Protein AF-A0AAV2NEU8-F1 (afdb_monomer_lite)

Structure (mmCIF, N/CA/C/O backbone):
data_AF-A0AAV2NEU8-F1
#
_entry.id   AF-A0AAV2NEU8-F1
#
loop_
_atom_site.group_PDB
_atom_site.id
_atom_site.type_symbol
_atom_site.label_atom_id
_atom_site.label_alt_id
_atom_site.label_comp_id
_atom_site.label_asym_id
_atom_site.label_entity_id
_atom_site.label_seq_id
_atom_site.pdbx_PDB_ins_code
_atom_site.Cartn_x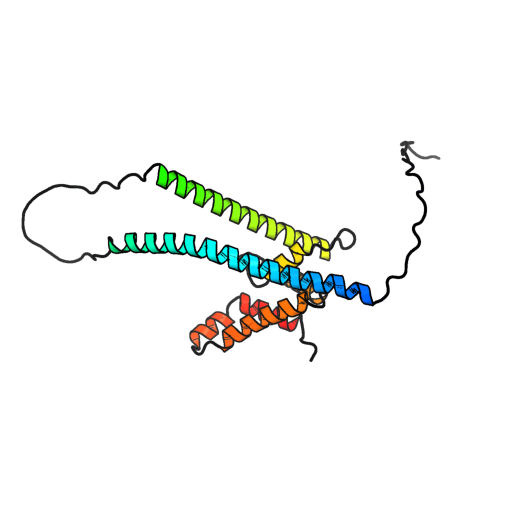
_atom_site.Cartn_y
_atom_site.Cartn_z
_atom_site.occupancy
_atom_site.B_iso_or_equiv
_atom_site.auth_seq_id
_atom_site.auth_comp_id
_atom_site.auth_asym_id
_atom_site.auth_atom_id
_atom_site.pdbx_PDB_model_num
ATOM 1 N N . MET A 1 1 ? 0.696 3.360 -62.609 1.00 36.84 1 MET A N 1
ATOM 2 C CA . MET A 1 1 ? 1.455 4.599 -62.823 1.00 36.84 1 MET A CA 1
ATOM 3 C C . MET A 1 1 ? 0.597 5.751 -62.327 1.00 36.84 1 MET A C 1
ATOM 5 O O . MET A 1 1 ? -0.495 5.887 -62.853 1.00 36.84 1 MET A O 1
ATOM 9 N N . ASP A 1 2 ? 0.894 6.557 -61.319 1.00 35.56 2 ASP A N 1
ATOM 10 C CA . ASP A 1 2 ? 1.931 6.591 -60.288 1.00 35.56 2 ASP A CA 1
ATOM 11 C C . ASP A 1 2 ? 1.409 7.490 -59.141 1.00 35.56 2 ASP A C 1
ATOM 13 O O . ASP A 1 2 ? 0.471 8.267 -59.314 1.00 35.56 2 ASP A O 1
ATOM 17 N N . THR A 1 3 ? 2.016 7.301 -57.974 1.00 39.69 3 THR A N 1
ATOM 18 C CA . THR A 1 3 ? 1.862 7.914 -56.638 1.00 39.69 3 THR A CA 1
ATOM 19 C C . THR A 1 3 ? 1.699 9.444 -56.622 1.00 39.69 3 THR A C 1
ATOM 21 O O . THR A 1 3 ? 2.387 10.142 -57.355 1.00 39.69 3 THR A O 1
ATOM 24 N N . GLU A 1 4 ? 0.738 10.020 -55.894 1.00 39.59 4 GLU A N 1
ATOM 25 C CA . GLU A 1 4 ? 0.692 10.264 -54.435 1.00 39.59 4 GLU A CA 1
ATOM 26 C C . GLU A 1 4 ? 1.304 11.619 -54.013 1.00 39.59 4 GLU A C 1
ATOM 28 O O . GLU A 1 4 ? 2.348 12.069 -54.474 1.00 39.59 4 GLU A O 1
ATOM 33 N N . SER A 1 5 ? 0.539 12.289 -53.157 1.00 38.00 5 SER A N 1
ATOM 34 C CA . SER A 1 5 ? 0.624 13.675 -52.710 1.00 38.00 5 SER A CA 1
ATOM 35 C C . SER A 1 5 ? 1.932 14.020 -51.986 1.00 38.00 5 SER A C 1
ATOM 37 O O . SER A 1 5 ? 2.274 13.426 -50.966 1.00 38.00 5 SER A O 1
ATOM 39 N N . ALA A 1 6 ? 2.617 15.068 -52.449 1.00 37.44 6 ALA A N 1
ATOM 40 C CA . ALA A 1 6 ? 3.794 15.636 -51.800 1.00 37.44 6 ALA A CA 1
ATOM 41 C C . ALA A 1 6 ? 3.403 16.469 -50.561 1.00 37.44 6 ALA A C 1
ATOM 43 O O . ALA A 1 6 ? 3.036 17.640 -50.673 1.00 37.44 6 ALA A O 1
ATOM 44 N N . ILE A 1 7 ? 3.520 15.881 -49.366 1.00 39.62 7 ILE A N 1
ATOM 45 C CA . ILE A 1 7 ? 3.515 16.613 -48.091 1.00 39.62 7 ILE A CA 1
ATOM 46 C C . ILE A 1 7 ? 4.966 16.829 -47.657 1.00 39.62 7 ILE A C 1
ATOM 48 O O . ILE A 1 7 ? 5.732 15.900 -47.409 1.00 39.62 7 ILE A O 1
ATOM 52 N N . LYS A 1 8 ? 5.337 18.105 -47.601 1.00 38.03 8 LYS A N 1
ATOM 53 C CA . LYS A 1 8 ? 6.657 18.636 -47.270 1.00 38.03 8 LYS A CA 1
ATOM 54 C C . LYS A 1 8 ? 6.962 18.386 -45.785 1.00 38.03 8 LYS A C 1
ATOM 56 O O . LYS A 1 8 ? 6.436 19.076 -44.919 1.00 38.03 8 LYS A O 1
ATOM 61 N N . VAL A 1 9 ? 7.803 17.392 -45.493 1.00 36.06 9 VAL A N 1
ATOM 62 C CA . VAL A 1 9 ? 8.368 17.148 -44.155 1.00 36.06 9 VAL A CA 1
ATOM 63 C C . VAL A 1 9 ? 9.498 18.148 -43.915 1.00 36.06 9 VAL A C 1
ATOM 65 O O . VAL A 1 9 ? 10.553 18.087 -44.546 1.00 36.06 9 VAL A O 1
ATOM 68 N N . GLU A 1 10 ? 9.273 19.086 -43.002 1.00 31.41 10 GLU A N 1
ATOM 69 C CA . GLU A 1 10 ? 10.273 20.049 -42.550 1.00 31.41 10 GLU A CA 1
ATOM 70 C C . GLU A 1 10 ? 11.224 19.361 -41.551 1.00 31.41 10 GLU A C 1
ATOM 72 O O . GLU A 1 10 ? 10.968 19.255 -40.352 1.00 31.41 10 GLU A O 1
ATOM 77 N N . PHE A 1 11 ? 12.327 18.824 -42.076 1.00 27.95 11 PHE A N 1
ATOM 78 C CA . PHE A 1 11 ? 13.426 18.254 -41.299 1.00 27.95 11 PHE A CA 1
ATOM 79 C C . PHE A 1 11 ? 14.202 19.389 -40.614 1.00 27.95 11 PHE A C 1
ATOM 81 O O . PHE A 1 11 ? 15.091 20.010 -41.200 1.00 27.95 11 PHE A O 1
ATOM 88 N N . ARG A 1 12 ? 13.877 19.676 -39.351 1.00 30.41 12 ARG A N 1
ATOM 89 C CA . ARG A 1 12 ? 14.663 20.609 -38.539 1.00 30.41 12 ARG A CA 1
ATOM 90 C C . ARG A 1 12 ? 15.942 19.914 -38.072 1.00 30.41 12 ARG A C 1
ATOM 92 O O . ARG A 1 12 ? 15.935 19.113 -37.141 1.00 30.41 12 ARG A O 1
ATOM 99 N N . GLN A 1 13 ? 17.036 20.213 -38.766 1.00 28.33 13 GLN A N 1
ATOM 100 C CA . GLN A 1 13 ? 18.396 19.845 -38.384 1.00 28.33 13 GLN A CA 1
ATOM 101 C C . GLN A 1 13 ? 18.692 20.376 -36.974 1.00 28.33 13 GLN A C 1
ATOM 103 O O . GLN A 1 13 ? 18.558 21.573 -36.722 1.00 28.33 13 GLN A O 1
ATOM 108 N N . PHE A 1 14 ? 19.101 19.495 -36.058 1.00 28.55 14 PHE A N 1
ATOM 109 C CA . PHE A 1 14 ? 19.762 19.905 -34.822 1.00 28.55 14 PHE A CA 1
ATOM 110 C C . PHE A 1 14 ? 21.230 19.495 -34.904 1.00 28.55 14 PHE A C 1
ATOM 112 O O . PHE A 1 14 ? 21.571 18.326 -35.091 1.00 28.55 14 PHE A O 1
ATOM 119 N N . GLU A 1 15 ? 22.079 20.511 -34.851 1.00 31.94 15 GLU A N 1
ATOM 120 C CA . GLU A 1 15 ? 23.511 20.458 -35.085 1.00 31.94 15 GLU A CA 1
ATOM 121 C C . GLU A 1 15 ? 24.248 19.557 -34.087 1.00 31.94 15 GLU A C 1
ATOM 123 O O . GLU A 1 15 ? 23.949 19.493 -32.891 1.00 31.94 15 GLU A O 1
ATOM 128 N N . LYS A 1 16 ? 25.273 18.879 -34.610 1.00 34.84 16 LYS A N 1
ATOM 129 C CA . LYS A 1 16 ? 26.247 18.085 -33.863 1.00 34.84 16 LYS A CA 1
ATOM 130 C C . LYS A 1 16 ? 26.970 18.976 -32.848 1.00 34.84 16 LYS A C 1
ATOM 132 O O . LYS A 1 16 ? 27.627 19.941 -33.228 1.00 34.84 16 LYS A O 1
ATOM 137 N N . ARG A 1 17 ? 26.937 18.598 -31.567 1.00 34.31 17 ARG A N 1
ATOM 138 C CA . ARG A 1 17 ? 27.888 19.087 -30.559 1.00 34.31 17 ARG A CA 1
ATOM 139 C C . ARG A 1 17 ? 28.739 17.940 -30.025 1.00 34.31 17 ARG A C 1
ATOM 141 O O . ARG A 1 17 ? 28.265 16.836 -29.783 1.00 34.31 17 ARG A O 1
ATOM 148 N N . ASN A 1 18 ? 30.023 18.259 -29.937 1.00 31.86 18 ASN A N 1
ATOM 149 C CA . ASN A 1 18 ? 31.178 17.383 -29.833 1.00 31.86 18 ASN A CA 1
ATOM 150 C C . ASN A 1 18 ? 31.196 16.470 -28.602 1.00 31.86 18 ASN A C 1
ATOM 152 O O . ASN A 1 18 ? 30.673 16.792 -27.538 1.00 31.86 18 ASN A O 1
ATOM 156 N N . GLY A 1 19 ? 31.848 15.319 -28.783 1.00 38.91 19 GLY A N 1
ATOM 157 C CA . GLY A 1 19 ? 31.908 14.227 -27.826 1.00 38.91 19 GLY A CA 1
ATOM 158 C C . GLY A 1 19 ? 32.577 14.577 -26.499 1.00 38.91 19 GLY A C 1
ATOM 159 O O . GLY A 1 19 ? 33.681 15.117 -26.442 1.00 38.91 19 GLY A O 1
ATOM 160 N N . VAL A 1 20 ? 31.925 14.152 -25.419 1.00 37.25 20 VAL A N 1
ATOM 161 C CA . VAL A 1 20 ? 32.536 14.014 -24.100 1.00 37.25 20 VAL A CA 1
ATOM 162 C C . VAL A 1 20 ? 32.950 12.553 -23.939 1.00 37.25 20 VAL A C 1
ATOM 164 O O . VAL A 1 20 ? 32.128 11.639 -24.009 1.00 37.25 20 VAL A O 1
ATOM 167 N N . LYS A 1 21 ? 34.258 12.336 -23.766 1.00 35.00 21 LYS A N 1
ATOM 168 C CA . LYS A 1 21 ? 34.876 11.029 -23.519 1.00 35.00 21 LYS A CA 1
ATOM 169 C C . LYS A 1 21 ? 34.176 10.332 -22.344 1.00 35.00 21 LYS A C 1
ATOM 171 O O . LYS A 1 21 ? 34.124 10.880 -21.245 1.00 35.00 21 LYS A O 1
ATOM 176 N N . ARG A 1 22 ? 33.691 9.102 -22.560 1.00 35.94 22 ARG A N 1
ATOM 177 C CA . ARG A 1 22 ? 33.242 8.197 -21.490 1.00 35.94 22 ARG A CA 1
ATOM 178 C C . ARG A 1 22 ? 34.421 7.930 -20.551 1.00 35.94 22 ARG A C 1
ATOM 180 O O . ARG A 1 22 ? 35.313 7.151 -20.877 1.00 35.94 22 ARG A O 1
ATOM 187 N N . LYS A 1 23 ? 34.437 8.589 -19.393 1.00 35.84 23 LYS A N 1
ATOM 188 C CA . LYS A 1 23 ? 35.342 8.255 -18.291 1.00 35.84 23 LYS A CA 1
ATOM 189 C C . LYS A 1 23 ? 34.777 6.994 -17.628 1.00 35.84 23 LYS A C 1
ATOM 191 O O . LYS A 1 23 ? 33.636 7.013 -17.177 1.00 35.84 23 LYS A O 1
ATOM 196 N N . LYS A 1 24 ? 35.535 5.890 -17.627 1.00 38.94 24 LYS A N 1
ATOM 197 C CA . LYS A 1 24 ? 35.196 4.682 -16.858 1.00 38.94 24 LYS A CA 1
ATOM 198 C C . LYS A 1 24 ? 35.114 5.078 -15.380 1.00 38.94 24 LYS A C 1
ATOM 200 O O . LYS A 1 24 ? 36.122 5.472 -14.800 1.00 38.94 24 LYS A O 1
ATOM 205 N N . ILE A 1 25 ? 33.918 5.023 -14.806 1.00 36.31 25 ILE A N 1
ATOM 206 C CA . ILE A 1 25 ? 33.698 5.178 -13.368 1.00 36.31 25 ILE A CA 1
ATOM 207 C C . ILE A 1 25 ? 33.886 3.783 -12.766 1.00 36.31 25 ILE A C 1
ATOM 209 O O . ILE A 1 25 ? 33.183 2.854 -13.150 1.00 36.31 25 ILE A O 1
ATOM 213 N N . GLY A 1 26 ? 34.898 3.628 -11.910 1.00 31.52 26 GLY A N 1
ATOM 214 C CA . GLY A 1 26 ? 35.179 2.379 -11.203 1.00 31.52 26 GLY A CA 1
ATOM 215 C C . GLY A 1 26 ? 34.144 2.075 -10.116 1.00 31.52 26 GLY A C 1
ATOM 216 O O . GLY A 1 26 ? 33.468 2.981 -9.621 1.00 31.52 26 GLY A O 1
ATOM 217 N N . ASP A 1 27 ? 34.069 0.798 -9.733 1.00 39.53 27 ASP A N 1
ATOM 218 C CA . ASP A 1 27 ? 33.100 0.181 -8.806 1.00 39.53 27 ASP A CA 1
ATOM 219 C C . ASP A 1 27 ? 32.895 0.900 -7.457 1.00 39.53 27 ASP A C 1
ATOM 221 O O . ASP A 1 27 ? 31.880 0.715 -6.792 1.00 39.53 27 ASP A O 1
ATOM 225 N N . ALA A 1 28 ? 33.803 1.790 -7.052 1.00 35.88 28 ALA A N 1
ATOM 226 C CA . ALA A 1 28 ? 33.693 2.543 -5.804 1.00 35.88 28 ALA A CA 1
ATOM 227 C C . ALA A 1 28 ? 32.621 3.660 -5.817 1.00 35.88 28 ALA A C 1
ATOM 229 O O . ALA A 1 28 ? 32.240 4.149 -4.754 1.00 35.88 28 ALA A O 1
ATOM 230 N N . SER A 1 29 ? 32.110 4.082 -6.984 1.00 37.88 29 SER A N 1
ATOM 231 C CA . SER A 1 29 ? 31.141 5.195 -7.068 1.00 37.88 29 SER A CA 1
ATOM 232 C C . SER A 1 29 ? 29.672 4.774 -6.946 1.00 37.88 29 SER A C 1
ATOM 234 O O . SER A 1 29 ? 28.827 5.634 -6.690 1.00 37.88 29 SER A O 1
ATOM 236 N N . MET A 1 30 ? 29.345 3.489 -7.116 1.00 36.94 30 MET A N 1
ATOM 237 C CA . MET A 1 30 ? 27.959 3.010 -7.026 1.00 36.94 30 MET A CA 1
ATOM 238 C C . MET A 1 30 ? 27.458 3.043 -5.569 1.00 36.94 30 MET A C 1
ATOM 240 O O . MET A 1 30 ? 26.304 3.375 -5.320 1.00 36.94 30 MET A O 1
ATOM 244 N N . ASN A 1 31 ? 28.349 2.816 -4.593 1.00 35.09 31 ASN A N 1
ATOM 245 C CA . ASN A 1 31 ? 28.021 2.793 -3.160 1.00 35.09 31 ASN A CA 1
ATOM 246 C C . ASN A 1 31 ? 27.547 4.139 -2.588 1.00 35.09 31 ASN A C 1
ATOM 248 O O . ASN A 1 31 ? 26.744 4.160 -1.658 1.00 35.09 31 ASN A O 1
ATOM 252 N N . ASN A 1 32 ? 27.967 5.269 -3.161 1.00 32.94 32 ASN A N 1
ATOM 253 C CA . ASN A 1 32 ? 27.550 6.585 -2.663 1.00 32.94 32 ASN A CA 1
ATOM 254 C C . ASN A 1 32 ? 26.110 6.964 -3.057 1.00 32.94 32 ASN A C 1
ATOM 256 O O . ASN A 1 32 ? 25.491 7.787 -2.381 1.00 32.94 32 ASN A O 1
ATOM 260 N N . TYR A 1 33 ? 25.542 6.336 -4.095 1.00 37.81 33 TYR A N 1
ATOM 261 C CA . TYR A 1 33 ? 24.137 6.543 -4.476 1.00 37.81 33 TYR A CA 1
ATOM 262 C C . TYR A 1 33 ? 23.169 5.741 -3.584 1.00 37.81 33 TYR A C 1
ATOM 264 O O . TYR A 1 33 ? 22.022 6.134 -3.398 1.00 37.81 33 TYR A O 1
ATOM 272 N N . TYR A 1 34 ? 23.642 4.641 -2.985 1.00 38.75 34 TYR A N 1
ATOM 273 C CA . TYR A 1 34 ? 22.854 3.802 -2.071 1.00 38.75 34 TYR A CA 1
ATOM 274 C C . TYR A 1 34 ? 22.969 4.241 -0.602 1.00 38.75 34 TYR A C 1
ATOM 276 O O . TYR A 1 34 ? 22.020 4.072 0.163 1.00 38.75 34 TYR A O 1
ATOM 284 N N . GLN A 1 35 ? 24.086 4.868 -0.208 1.00 36.53 35 GLN A N 1
ATOM 285 C CA . GLN A 1 35 ? 24.255 5.445 1.134 1.00 36.53 35 GLN A CA 1
ATOM 286 C C . GLN A 1 35 ? 23.332 6.661 1.353 1.00 36.53 35 GLN A C 1
ATOM 288 O O . GLN A 1 35 ? 22.685 6.780 2.394 1.00 36.53 35 GLN A O 1
ATOM 293 N N . THR A 1 36 ? 23.193 7.514 0.332 1.00 41.06 36 THR A N 1
ATOM 294 C CA . THR A 1 36 ? 22.287 8.678 0.340 1.00 41.06 36 THR A CA 1
ATOM 295 C C . THR A 1 36 ? 20.808 8.280 0.403 1.00 41.06 36 THR A C 1
ATOM 297 O O . THR A 1 36 ? 19.997 9.009 0.971 1.00 41.06 36 THR A O 1
ATOM 300 N N . ASP A 1 37 ? 20.444 7.095 -0.093 1.00 50.25 37 ASP A N 1
ATOM 301 C CA . ASP A 1 37 ? 19.079 6.560 -0.028 1.00 50.25 37 ASP A CA 1
ATOM 302 C C . ASP A 1 37 ? 18.697 6.056 1.380 1.00 50.25 37 ASP A C 1
ATOM 304 O O . ASP A 1 37 ? 17.531 6.163 1.776 1.00 50.25 37 ASP A O 1
ATOM 308 N N . LYS A 1 38 ? 19.671 5.581 2.172 1.00 47.84 38 LYS A N 1
ATOM 309 C CA . LYS A 1 38 ? 19.472 5.189 3.580 1.00 47.84 38 LYS A CA 1
ATOM 310 C C . LYS A 1 38 ? 19.209 6.417 4.457 1.00 47.84 38 LYS A C 1
ATOM 312 O O . LYS A 1 38 ? 18.218 6.460 5.184 1.00 47.84 38 LYS A O 1
ATOM 317 N N . GLU A 1 39 ? 20.012 7.468 4.280 1.00 43.31 39 GLU A N 1
ATOM 318 C CA . GLU A 1 39 ? 19.816 8.762 4.948 1.00 43.31 39 GLU A CA 1
ATOM 319 C C . GLU A 1 39 ? 18.532 9.466 4.492 1.00 43.31 39 GLU A C 1
ATOM 321 O O . GLU A 1 39 ? 17.865 10.118 5.295 1.00 43.31 39 GLU A O 1
ATOM 326 N N . PHE A 1 40 ? 18.129 9.334 3.225 1.00 46.97 40 PHE A N 1
ATOM 327 C CA . PHE A 1 40 ? 16.884 9.922 2.724 1.00 46.97 40 PHE A CA 1
ATOM 328 C C . PHE A 1 40 ? 15.642 9.222 3.298 1.00 46.97 40 PHE A C 1
ATOM 330 O O . PHE A 1 40 ? 14.675 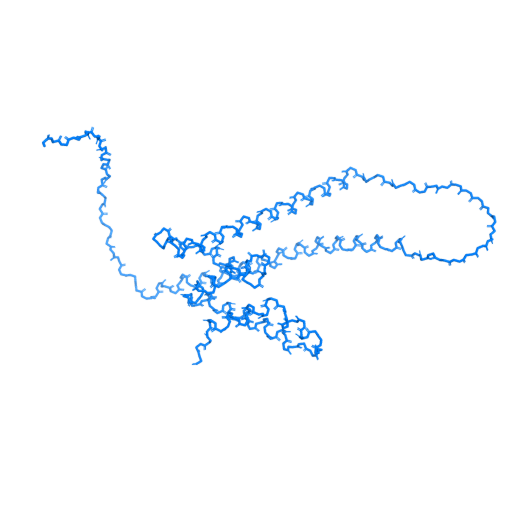9.890 3.677 1.00 46.97 40 PHE A O 1
ATOM 337 N N . GLN A 1 41 ? 15.671 7.893 3.440 1.00 51.31 41 GLN A N 1
ATOM 338 C CA . GLN A 1 41 ? 14.599 7.141 4.097 1.00 51.31 41 GLN A CA 1
ATOM 339 C C . GLN A 1 41 ? 14.543 7.407 5.608 1.00 51.31 41 GLN A C 1
ATOM 341 O O . GLN A 1 41 ? 13.453 7.653 6.135 1.00 51.31 41 GLN A O 1
ATOM 346 N N . GLU A 1 42 ? 15.686 7.461 6.297 1.00 49.44 42 GLU A N 1
ATOM 347 C CA . GLU A 1 42 ? 15.744 7.840 7.715 1.00 49.44 42 GLU A CA 1
ATOM 348 C C . GLU A 1 42 ? 15.268 9.283 7.940 1.00 49.44 42 GLU A C 1
ATOM 350 O O . GLU A 1 42 ? 14.467 9.529 8.844 1.00 49.44 42 GLU A O 1
ATOM 355 N N . ASN A 1 43 ? 15.628 10.228 7.065 1.00 46.31 43 ASN A N 1
ATOM 356 C CA . ASN A 1 43 ? 15.139 11.609 7.125 1.00 46.31 43 ASN A CA 1
ATOM 357 C C . ASN A 1 43 ? 13.627 11.726 6.864 1.00 46.31 43 ASN A C 1
ATOM 359 O O . ASN A 1 43 ? 12.960 12.566 7.478 1.00 46.31 43 ASN A O 1
ATOM 363 N N . ILE A 1 44 ? 13.046 10.885 6.001 1.00 49.66 44 ILE A N 1
ATOM 364 C CA . ILE A 1 44 ? 11.586 10.814 5.815 1.00 49.66 44 ILE A CA 1
ATOM 365 C C . ILE A 1 44 ? 10.909 10.254 7.075 1.00 49.66 44 ILE A C 1
ATOM 367 O O . ILE A 1 44 ? 9.882 10.790 7.503 1.00 49.66 44 ILE A O 1
ATOM 371 N N . ILE A 1 45 ? 11.486 9.229 7.709 1.00 48.84 45 ILE A N 1
ATOM 372 C CA . ILE A 1 45 ? 10.963 8.623 8.943 1.00 48.84 45 ILE A CA 1
ATOM 373 C C . ILE A 1 45 ? 11.069 9.605 10.127 1.00 48.84 45 ILE A C 1
ATOM 375 O O . ILE A 1 45 ? 10.085 9.791 10.848 1.00 48.84 45 ILE A O 1
ATOM 379 N N . GLN A 1 46 ? 12.187 10.323 10.281 1.00 45.34 46 GLN A N 1
ATOM 380 C CA . GLN A 1 46 ? 12.383 11.341 11.325 1.00 45.34 46 GLN A CA 1
ATOM 381 C C . GLN A 1 46 ? 11.492 12.581 11.117 1.00 45.34 46 GLN A C 1
ATOM 383 O O . GLN A 1 46 ? 10.842 13.038 12.066 1.00 45.34 46 GLN A O 1
ATOM 388 N N . LYS A 1 47 ? 11.330 13.080 9.878 1.00 48.31 47 LYS A N 1
ATOM 389 C CA . LYS A 1 47 ? 10.355 14.153 9.572 1.00 48.31 47 LYS A CA 1
ATOM 390 C C . LYS A 1 47 ? 8.910 13.713 9.834 1.00 48.31 47 LYS A C 1
ATOM 392 O O . LYS A 1 47 ? 8.099 14.522 10.296 1.00 48.31 47 LYS A O 1
ATOM 397 N N . LYS A 1 48 ? 8.583 12.431 9.626 1.00 51.47 48 LYS A N 1
ATOM 398 C CA . LYS A 1 48 ? 7.273 11.850 9.974 1.00 51.47 48 LYS A CA 1
ATOM 399 C C . LYS A 1 48 ? 7.072 11.773 11.496 1.00 51.47 48 LYS A C 1
ATOM 401 O O . LYS A 1 48 ? 5.937 11.931 11.934 1.00 51.47 48 LYS A O 1
ATOM 406 N N . GLN A 1 49 ? 8.126 11.629 12.308 1.00 48.88 49 GLN A N 1
ATOM 407 C CA . GLN A 1 49 ? 8.052 11.669 13.783 1.00 48.88 49 GLN A CA 1
ATOM 408 C C . GLN A 1 49 ? 7.945 13.100 14.355 1.00 48.88 49 GLN A C 1
ATOM 410 O O . GLN A 1 49 ? 7.138 13.347 15.252 1.00 48.88 49 GLN A O 1
ATOM 415 N N . ILE A 1 50 ? 8.662 14.081 13.796 1.00 43.66 50 ILE A N 1
ATOM 416 C CA . ILE A 1 50 ? 8.557 15.502 14.203 1.00 43.66 50 ILE A CA 1
ATOM 417 C C . ILE A 1 50 ? 7.203 16.109 13.793 1.00 43.66 50 ILE A C 1
ATOM 419 O O . ILE A 1 50 ? 6.569 16.821 14.577 1.00 43.66 50 ILE A O 1
ATOM 423 N N . GLY A 1 51 ? 6.692 15.750 12.610 1.00 42.09 51 GLY A N 1
ATOM 424 C CA . GLY A 1 51 ? 5.328 16.085 12.186 1.00 42.09 51 GLY A CA 1
ATOM 425 C C . GLY A 1 51 ? 4.245 15.380 13.013 1.00 42.09 51 GLY A C 1
ATOM 426 O O . GLY A 1 51 ? 3.177 15.950 13.233 1.00 42.09 51 GLY A O 1
ATOM 427 N N . LYS A 1 52 ? 4.527 14.175 13.531 1.00 45.62 52 LYS A N 1
ATOM 428 C CA . LYS A 1 52 ? 3.664 13.479 14.496 1.00 45.62 52 LYS A CA 1
ATOM 429 C C . LYS A 1 52 ? 3.673 14.148 15.868 1.00 45.62 52 LYS A C 1
ATOM 431 O O . LYS A 1 52 ? 2.602 14.224 16.439 1.00 45.62 52 LYS A O 1
ATOM 436 N N . LYS A 1 53 ? 4.781 14.706 16.377 1.00 41.34 53 LYS A N 1
ATOM 437 C CA . LYS A 1 53 ? 4.772 15.472 17.647 1.00 41.34 53 LYS A CA 1
ATOM 438 C C . LYS A 1 53 ? 3.923 16.749 17.563 1.00 41.34 53 LYS A C 1
ATOM 440 O O . LYS A 1 53 ? 3.111 16.975 18.453 1.00 41.34 53 LYS A O 1
ATOM 445 N N . LYS A 1 54 ? 4.017 17.519 16.467 1.00 42.47 54 LYS A N 1
ATOM 446 C CA . LYS A 1 54 ? 3.150 18.701 16.242 1.00 42.47 54 LYS A CA 1
ATOM 447 C C . LYS A 1 54 ? 1.682 18.347 15.978 1.00 42.47 54 LYS A C 1
ATOM 449 O O . LYS A 1 54 ? 0.805 19.116 16.333 1.00 42.47 54 LYS A O 1
ATOM 454 N N . ARG A 1 55 ? 1.395 17.197 15.355 1.00 46.12 55 ARG A N 1
ATOM 455 C CA . ARG A 1 55 ? 0.013 16.710 15.175 1.00 46.12 55 ARG A CA 1
ATOM 456 C C . ARG A 1 55 ? -0.544 16.030 16.424 1.00 46.12 55 ARG A C 1
ATOM 458 O O . ARG A 1 55 ? -1.741 16.109 16.637 1.00 46.12 55 ARG A O 1
ATOM 465 N N . LYS A 1 56 ? 0.298 15.408 17.253 1.00 43.12 56 LYS A N 1
ATOM 466 C CA . LYS A 1 56 ? -0.096 14.787 18.521 1.00 43.12 56 LYS A CA 1
ATOM 467 C C . LYS A 1 56 ? -0.515 15.856 19.524 1.00 43.12 56 LYS A C 1
ATOM 469 O O . LYS A 1 56 ? -1.553 15.668 20.124 1.00 43.12 56 LYS A O 1
ATOM 474 N N . SER A 1 57 ? 0.163 17.008 19.606 1.00 46.34 57 SER A N 1
ATOM 475 C CA . SER A 1 57 ? -0.311 18.125 20.445 1.00 46.34 57 SER A CA 1
ATOM 476 C C . SER A 1 57 ? -1.665 18.681 19.981 1.00 46.34 57 SER A C 1
ATOM 478 O O . SER A 1 57 ? -2.542 18.903 20.802 1.00 46.34 57 SER A O 1
ATOM 480 N N . THR A 1 58 ? -1.889 18.820 18.668 1.00 46.22 58 THR A N 1
ATOM 481 C CA . THR A 1 58 ? -3.180 19.297 18.132 1.00 46.22 58 THR A CA 1
ATOM 482 C C . THR A 1 58 ? -4.306 18.268 18.270 1.00 46.22 58 THR A C 1
ATOM 484 O O . THR A 1 58 ? -5.452 18.654 18.453 1.00 46.22 58 THR A O 1
ATOM 487 N N . VAL A 1 59 ? -4.011 16.968 18.172 1.00 54.81 59 VAL A N 1
ATOM 488 C CA . VAL A 1 59 ? -5.009 15.901 18.359 1.00 54.81 59 VAL A CA 1
ATOM 489 C C . VAL A 1 59 ? -5.327 15.703 19.844 1.00 54.81 59 VAL A C 1
ATOM 491 O O . VAL A 1 59 ? -6.499 15.579 20.166 1.00 54.81 59 VAL A O 1
ATOM 494 N N . GLN A 1 60 ? -4.338 15.796 20.743 1.00 53.09 60 GLN A N 1
ATOM 495 C CA . GLN A 1 60 ? -4.547 15.730 22.198 1.00 53.09 60 GLN A CA 1
ATOM 496 C C . GLN A 1 60 ? -5.436 16.890 22.692 1.00 53.09 60 GLN A C 1
ATOM 498 O O . GLN A 1 60 ? -6.384 16.657 23.429 1.00 53.09 60 GLN A O 1
ATOM 503 N N . GLU A 1 61 ? -5.218 18.119 22.199 1.00 52.19 61 GLU A N 1
ATOM 504 C CA . GLU A 1 61 ? -6.072 19.282 22.512 1.00 52.19 61 GLU A CA 1
ATOM 505 C C . GLU A 1 61 ? -7.517 19.132 21.994 1.00 52.19 61 GLU A C 1
ATOM 507 O O . GLU A 1 61 ? -8.461 19.642 22.602 1.00 52.19 61 GLU A O 1
ATOM 512 N N . ILE A 1 62 ? -7.706 18.440 20.864 1.00 55.25 62 ILE A N 1
ATOM 513 C CA . ILE A 1 62 ? -9.034 18.144 20.305 1.00 55.25 62 ILE A CA 1
ATOM 514 C C . ILE A 1 62 ? -9.722 17.039 21.120 1.00 55.25 62 ILE A C 1
ATOM 516 O O . ILE A 1 62 ? -10.914 17.146 21.395 1.00 55.25 62 ILE A O 1
ATOM 520 N N . GLU A 1 63 ? -8.979 16.018 21.542 1.00 59.81 63 GLU A N 1
ATOM 521 C CA . GLU A 1 63 ? -9.487 14.860 22.285 1.00 59.81 63 GLU A CA 1
ATOM 522 C C . GLU A 1 63 ? -9.851 15.209 23.741 1.00 59.81 63 GLU A C 1
ATOM 524 O O . GLU A 1 63 ? -10.903 14.790 24.227 1.00 59.81 63 GLU A O 1
ATOM 529 N N . ASP A 1 64 ? -9.081 16.086 24.394 1.00 53.94 64 ASP A N 1
ATOM 530 C CA . ASP A 1 64 ? -9.415 16.631 25.719 1.00 53.94 64 ASP A CA 1
ATOM 531 C C . ASP A 1 64 ? -10.638 17.570 25.670 1.00 53.94 64 ASP A C 1
ATOM 533 O O . ASP A 1 64 ? -11.433 17.617 26.612 1.00 53.94 64 ASP A O 1
ATOM 537 N N . SER A 1 65 ? -10.856 18.260 24.542 1.00 57.22 65 SER A N 1
ATOM 538 C CA . SER A 1 65 ? -12.053 19.090 24.319 1.00 57.22 65 SER A CA 1
ATOM 539 C C . SER A 1 65 ? -13.319 18.260 24.044 1.00 57.22 65 SER A C 1
ATOM 541 O O . SER A 1 65 ? -14.423 18.712 24.346 1.00 57.22 65 SER A O 1
ATOM 543 N N . LEU A 1 66 ? -13.181 17.056 23.475 1.00 54.56 66 LEU A N 1
ATOM 544 C CA . LEU A 1 66 ? -14.284 16.114 23.226 1.00 54.56 66 LEU A CA 1
ATOM 545 C C . LEU A 1 66 ? -14.748 15.423 24.517 1.00 54.56 66 LEU A C 1
ATOM 547 O O . LEU A 1 66 ? -15.950 15.315 24.749 1.00 54.56 66 LEU A O 1
ATOM 551 N N . LYS A 1 67 ? -13.820 15.064 25.415 1.00 52.03 67 LYS A N 1
ATOM 552 C CA . LYS A 1 67 ? -14.151 14.459 26.720 1.00 52.03 67 LYS A CA 1
ATOM 553 C C . LYS A 1 67 ? -14.901 15.401 27.669 1.00 52.03 67 LYS A C 1
ATOM 555 O O . LYS A 1 67 ? -15.698 14.940 28.480 1.00 52.03 67 LYS A O 1
ATOM 560 N N . GLN A 1 68 ? -14.705 16.717 27.546 1.00 50.16 68 GLN A N 1
ATOM 561 C CA . GLN A 1 68 ? -15.476 17.716 28.303 1.00 50.16 68 GLN A CA 1
ATOM 562 C C . GLN A 1 68 ? -16.920 17.891 27.791 1.00 50.16 68 GLN A C 1
ATOM 564 O O . GLN A 1 68 ? -17.763 18.405 28.523 1.00 50.16 68 GLN A O 1
ATOM 569 N N . LEU A 1 69 ? -17.227 17.453 26.562 1.00 47.66 69 LEU A N 1
ATOM 570 C CA . LEU A 1 69 ? -18.577 17.497 25.981 1.00 47.66 69 LEU A CA 1
ATOM 571 C C . LEU A 1 69 ? -19.396 16.221 26.252 1.00 47.66 69 LEU A C 1
ATOM 573 O O . LEU A 1 69 ? -20.620 16.291 26.231 1.00 47.66 69 LEU A O 1
ATOM 577 N N . GLU A 1 70 ? -18.759 15.083 26.543 1.00 40.81 70 GLU A N 1
ATOM 578 C CA . GLU A 1 70 ? -19.454 13.819 26.861 1.00 40.81 70 GLU A CA 1
ATOM 579 C C . GLU A 1 70 ? -19.913 13.704 28.327 1.00 40.81 70 GLU A C 1
ATOM 581 O O . GLU A 1 70 ? -20.843 12.957 28.621 1.00 40.81 70 GLU A O 1
ATOM 586 N N . GLN A 1 71 ? -19.347 14.478 29.261 1.00 40.72 71 GLN A N 1
ATOM 587 C CA . GLN A 1 71 ? -19.771 14.448 30.674 1.00 40.72 71 GLN A CA 1
ATOM 588 C C . GLN A 1 71 ? -21.114 15.151 30.952 1.00 40.72 71 GLN A C 1
ATOM 590 O O . GLN A 1 71 ? -21.598 15.107 32.080 1.00 40.72 71 GLN A O 1
ATOM 595 N N . VAL A 1 72 ? -21.750 15.772 29.950 1.00 42.81 72 VAL A N 1
ATOM 596 C CA . VAL A 1 72 ? -23.019 16.510 30.119 1.00 42.81 72 VAL A CA 1
ATOM 597 C C . VAL A 1 72 ? -24.265 15.758 29.628 1.00 42.81 72 VAL A C 1
ATOM 599 O O . VAL A 1 72 ? -25.364 16.299 29.750 1.00 42.81 72 VAL A O 1
ATOM 602 N N . SER A 1 73 ? -24.142 14.530 29.101 1.00 38.28 73 SER A N 1
ATOM 603 C CA . SER A 1 73 ? -25.265 13.836 28.437 1.00 38.28 73 SER A CA 1
ATOM 604 C C . SER A 1 73 ? -25.670 12.457 28.977 1.00 38.28 73 SER A C 1
ATOM 606 O O . SER A 1 73 ? -26.559 11.853 28.387 1.00 38.28 73 SER A O 1
ATOM 608 N N . ASN A 1 74 ? -25.120 11.964 30.093 1.00 34.66 74 ASN A N 1
ATOM 609 C CA . ASN A 1 74 ? -25.550 10.677 30.664 1.00 34.66 74 ASN A CA 1
ATOM 610 C C . ASN A 1 74 ? -26.388 10.840 31.943 1.00 34.66 74 ASN A C 1
ATOM 612 O O . ASN A 1 74 ? -25.855 10.817 33.049 1.00 34.66 74 ASN A O 1
ATOM 616 N N . VAL A 1 75 ? -27.713 10.914 31.782 1.00 31.36 75 VAL A N 1
ATOM 617 C CA . VAL A 1 75 ? -28.676 10.355 32.749 1.00 31.36 75 VAL A CA 1
ATOM 618 C C . VAL A 1 75 ? -29.733 9.571 31.952 1.00 31.36 75 VAL A C 1
ATOM 620 O O . VAL A 1 75 ? -30.331 10.150 31.043 1.00 31.36 75 VAL A O 1
ATOM 623 N N . PRO A 1 76 ? -29.954 8.273 32.238 1.00 33.81 76 PRO A N 1
ATOM 624 C CA . PRO A 1 76 ? -30.981 7.461 31.594 1.00 33.81 76 PRO A CA 1
ATOM 625 C C . PRO A 1 76 ? -32.361 7.732 32.212 1.00 33.81 76 PRO A C 1
ATOM 627 O O . PRO A 1 76 ? -32.486 7.946 33.417 1.00 33.81 76 PRO A O 1
ATOM 630 N N . ALA A 1 77 ? -33.397 7.718 31.376 1.00 32.59 77 ALA A N 1
ATOM 631 C CA . ALA A 1 77 ? -34.792 7.837 31.780 1.00 32.59 77 ALA A CA 1
ATOM 632 C C . ALA A 1 77 ? -35.410 6.446 31.989 1.00 32.59 77 ALA A C 1
ATOM 634 O O . ALA A 1 77 ? -35.433 5.683 31.030 1.00 32.59 77 ALA A O 1
ATOM 635 N N . ASP A 1 78 ? -35.931 6.155 33.191 1.00 30.72 78 ASP A N 1
ATOM 636 C CA . ASP A 1 78 ? -37.277 5.580 33.377 1.00 30.72 78 ASP A CA 1
ATOM 637 C C . ASP A 1 78 ? -37.765 5.658 34.854 1.00 30.72 78 ASP A C 1
ATOM 639 O O . ASP A 1 78 ? -36.979 5.511 35.789 1.00 30.72 78 ASP A O 1
ATOM 643 N N . VAL A 1 79 ? -39.089 5.815 35.010 1.00 30.55 79 VAL A N 1
ATOM 644 C CA . VAL A 1 79 ? -39.969 5.552 36.178 1.00 30.55 79 VAL A CA 1
ATOM 645 C C . VAL A 1 79 ? -40.188 6.650 37.262 1.00 30.55 79 VAL A C 1
ATOM 647 O O . VAL A 1 79 ? -39.556 6.687 38.309 1.00 30.55 79 VAL A O 1
ATOM 650 N N . ASN A 1 80 ? -41.262 7.430 37.031 1.00 32.31 80 ASN A N 1
ATOM 651 C CA . ASN A 1 80 ? -42.479 7.574 37.875 1.00 32.31 80 ASN A CA 1
ATOM 652 C C . ASN A 1 80 ? -42.570 8.564 39.081 1.00 32.31 80 ASN A C 1
ATOM 654 O O . ASN A 1 80 ? -42.197 8.256 40.205 1.00 32.31 80 ASN A O 1
ATOM 658 N N . ILE A 1 81 ? -43.307 9.663 38.821 1.00 34.06 81 ILE A N 1
ATOM 659 C CA . ILE A 1 81 ? -44.378 10.328 39.615 1.00 34.06 81 ILE A CA 1
ATOM 660 C C . ILE A 1 81 ? -44.072 11.119 40.923 1.00 34.06 81 ILE A C 1
ATOM 662 O O . ILE A 1 81 ? -43.635 10.582 41.933 1.00 34.06 81 ILE A O 1
ATOM 666 N N . LYS A 1 82 ? -44.596 12.370 40.898 1.00 35.41 82 LYS A N 1
ATOM 667 C CA . LYS A 1 82 ? -45.030 13.316 41.968 1.00 35.41 82 LYS A CA 1
ATOM 668 C C . LYS A 1 82 ? -43.971 14.201 42.660 1.00 35.41 82 LYS A C 1
ATOM 670 O O . LYS A 1 82 ? -43.378 13.792 43.651 1.00 35.41 82 LYS A O 1
ATOM 675 N N . LYS A 1 83 ? -43.918 15.492 42.287 1.00 31.58 83 LYS A N 1
ATOM 676 C CA . LYS A 1 83 ? -44.594 16.638 42.961 1.00 31.58 83 LYS A CA 1
ATOM 677 C C . LYS A 1 83 ? -44.240 17.973 42.275 1.00 31.58 83 LYS A C 1
ATOM 679 O O . LYS A 1 83 ? -43.208 18.085 41.628 1.00 31.58 83 LYS A O 1
ATOM 684 N N . GLU A 1 84 ? -45.171 18.914 42.386 1.00 39.62 84 GLU A N 1
ATOM 685 C CA . GLU A 1 84 ? -45.212 20.275 41.832 1.00 39.62 84 GLU A CA 1
ATOM 686 C C . GLU A 1 84 ? -43.989 21.134 42.207 1.00 39.62 84 GLU A C 1
ATOM 688 O O . GLU A 1 84 ? -43.518 21.062 43.337 1.00 39.62 84 GLU A O 1
ATOM 693 N N . ASP A 1 85 ? -43.454 21.905 41.248 1.00 38.41 85 ASP A N 1
ATOM 694 C CA . ASP A 1 85 ? -43.502 23.381 41.201 1.00 38.41 85 ASP A CA 1
ATOM 695 C C . ASP A 1 85 ? -42.341 24.005 40.390 1.00 38.41 85 ASP A C 1
ATOM 697 O O . ASP A 1 85 ? -41.162 23.738 40.605 1.00 38.41 85 ASP A O 1
ATOM 701 N N . THR A 1 86 ? -42.719 24.951 39.523 1.00 40.56 86 THR A N 1
ATOM 702 C CA . THR A 1 86 ? -41.928 26.020 38.876 1.00 40.56 86 THR A CA 1
ATOM 703 C C . THR A 1 86 ? -41.047 25.754 37.633 1.00 40.56 86 THR A C 1
ATOM 705 O O . THR A 1 86 ? -40.000 25.117 37.657 1.00 40.56 86 THR A O 1
ATOM 708 N N . ASN A 1 87 ? -41.432 26.502 36.590 1.00 37.09 87 ASN A N 1
ATOM 709 C CA . ASN A 1 87 ? -40.613 27.214 35.602 1.00 37.09 87 ASN A CA 1
ATOM 710 C C . ASN A 1 87 ? -40.308 26.524 34.257 1.00 37.09 87 ASN A C 1
ATOM 712 O O . ASN A 1 87 ? -39.397 25.711 34.102 1.00 37.09 87 ASN A O 1
ATOM 716 N N . GLU A 1 88 ? -41.066 26.959 33.250 1.00 50.22 88 GLU A N 1
ATOM 717 C CA . GLU A 1 88 ? -40.821 26.763 31.828 1.00 50.22 88 GLU A CA 1
ATOM 718 C C . GLU A 1 88 ? -39.432 27.294 31.429 1.00 50.22 88 GLU A C 1
ATOM 720 O O . GLU A 1 88 ? -39.184 28.497 31.422 1.00 50.22 88 GLU A O 1
ATOM 725 N N . ASN A 1 89 ? -38.514 26.418 31.015 1.00 43.88 89 ASN A N 1
ATOM 726 C CA . ASN A 1 89 ? -37.411 26.850 30.158 1.00 43.88 89 ASN A CA 1
ATOM 727 C C . ASN A 1 89 ? -37.012 25.741 29.183 1.00 43.88 89 ASN A C 1
ATOM 729 O O . ASN A 1 89 ? -36.164 24.888 29.457 1.00 43.88 89 ASN A O 1
ATOM 733 N N . ALA A 1 90 ? -37.657 25.760 28.018 1.00 50.59 90 ALA A N 1
ATOM 734 C CA . ALA A 1 90 ? -37.275 24.961 26.869 1.00 50.59 90 ALA A CA 1
ATOM 735 C C . ALA A 1 90 ? -35.834 25.313 26.451 1.00 50.59 90 ALA A C 1
ATOM 737 O O . ALA A 1 90 ? -35.550 26.413 25.975 1.00 50.59 90 ALA A O 1
ATOM 738 N N . LYS A 1 91 ? -34.901 24.367 26.614 1.00 57.75 91 LYS A N 1
ATOM 739 C CA . LYS A 1 91 ? -33.516 24.488 26.135 1.00 57.75 91 LYS A CA 1
ATOM 740 C C . LYS A 1 91 ? -33.497 24.511 24.603 1.00 57.75 91 LYS A C 1
ATOM 742 O O . LYS A 1 91 ? -33.419 23.475 23.951 1.00 57.75 91 LYS A O 1
ATOM 747 N N . ILE A 1 92 ? -33.545 25.707 24.026 1.00 61.44 92 ILE A N 1
ATOM 748 C CA . ILE A 1 92 ? -33.333 25.935 22.593 1.00 61.44 92 ILE A CA 1
ATOM 749 C C . ILE A 1 92 ? -31.871 25.564 22.255 1.00 61.44 92 ILE A C 1
ATOM 751 O O . ILE A 1 92 ? -30.958 26.045 22.939 1.00 61.44 92 ILE A O 1
ATOM 755 N N . PRO A 1 93 ? -31.591 24.748 21.217 1.00 61.03 93 PRO A N 1
ATOM 756 C CA . PRO A 1 93 ? -30.221 24.450 20.811 1.00 61.03 93 PRO A CA 1
ATOM 757 C C . PRO A 1 93 ? -29.517 25.742 20.373 1.00 61.03 93 PRO A C 1
ATOM 759 O O . PRO A 1 93 ? -29.935 26.419 19.429 1.00 61.03 93 PRO A O 1
ATOM 762 N N . LYS A 1 94 ? -28.442 26.111 21.080 1.00 74.06 94 LYS A N 1
ATOM 763 C CA . LYS A 1 94 ? -27.637 27.297 20.755 1.00 74.06 94 LYS A CA 1
ATOM 764 C C . LYS A 1 94 ? -27.046 27.129 19.354 1.00 74.06 94 LYS A C 1
ATOM 766 O O . LYS A 1 94 ? -26.292 26.192 19.104 1.00 74.06 94 LYS A O 1
ATOM 771 N N . LYS A 1 95 ? -27.369 28.055 18.445 1.00 77.88 95 LYS A N 1
ATOM 772 C CA . LYS A 1 95 ? -26.779 28.097 17.098 1.00 77.88 95 LYS A CA 1
ATOM 773 C C . LYS A 1 95 ? -25.246 28.183 17.218 1.00 77.88 95 LYS A C 1
ATOM 775 O O . LYS A 1 95 ? -24.758 28.975 18.030 1.00 77.88 95 LYS A O 1
ATOM 780 N N . PRO A 1 96 ? -24.481 27.399 16.437 1.00 77.88 96 PRO A N 1
ATOM 781 C CA . PRO A 1 96 ? -23.028 27.366 16.550 1.00 77.88 96 PRO A CA 1
ATOM 782 C C . PRO A 1 96 ? -22.425 28.741 16.253 1.00 77.88 96 PRO A C 1
ATOM 784 O O . PRO A 1 96 ? -22.863 29.459 15.350 1.00 77.88 96 PRO A O 1
ATOM 787 N N . SER A 1 97 ? -21.389 29.109 17.011 1.00 88.56 97 SER A N 1
ATOM 788 C CA . SER A 1 97 ? -20.694 30.386 16.825 1.00 88.56 97 SER A CA 1
ATOM 789 C C . SER A 1 97 ? -20.107 30.491 15.412 1.00 88.56 97 SER A C 1
ATOM 791 O O . SER A 1 97 ? -19.607 29.511 14.854 1.00 88.56 97 SER A O 1
ATOM 793 N N . LYS A 1 98 ? -20.062 31.706 14.848 1.00 86.50 98 LYS A N 1
ATOM 794 C CA . LYS A 1 98 ? -19.442 31.983 13.536 1.00 86.50 98 LYS A CA 1
ATOM 795 C C . LYS A 1 98 ? -18.003 31.448 13.443 1.00 86.50 98 LYS A C 1
ATOM 797 O O . LYS A 1 98 ? -17.576 30.996 12.380 1.00 86.50 98 LYS A O 1
ATOM 802 N N . ARG A 1 99 ? -17.261 31.444 14.562 1.00 88.81 99 ARG A N 1
ATOM 803 C CA . ARG A 1 99 ? -15.902 30.875 14.645 1.00 88.81 99 ARG A CA 1
ATOM 804 C C . ARG A 1 99 ? -15.903 29.345 14.557 1.00 88.81 99 ARG A C 1
ATOM 806 O O . ARG A 1 99 ? -15.037 28.787 13.888 1.00 88.81 99 ARG A O 1
ATOM 813 N N . GLN A 1 100 ? -16.874 28.684 15.187 1.00 89.00 100 GLN A N 1
ATOM 814 C CA . GLN A 1 100 ? -17.036 27.229 15.149 1.00 89.00 100 GLN A CA 1
ATOM 815 C C . GLN A 1 100 ? -17.408 26.762 13.739 1.00 89.00 100 GLN A C 1
ATOM 817 O O . GLN A 1 100 ? -16.716 25.911 13.189 1.00 89.00 100 GLN A O 1
ATOM 822 N N . LEU A 1 101 ? -18.380 27.424 13.103 1.00 88.62 101 LEU A N 1
ATOM 823 C CA . LEU A 1 101 ? -18.761 27.165 11.710 1.00 88.62 101 LEU A CA 1
ATOM 824 C C . LEU A 1 101 ? -17.575 27.317 10.743 1.00 88.62 101 LEU A C 1
ATOM 826 O O . LEU A 1 101 ? -17.395 26.505 9.837 1.00 88.62 101 LEU A O 1
ATOM 830 N N . LYS A 1 102 ? -16.731 28.344 10.927 1.00 92.25 102 LYS A N 1
ATOM 831 C CA . LYS A 1 102 ? -15.529 28.531 10.095 1.00 92.25 102 LYS A CA 1
ATOM 832 C C . LYS A 1 102 ? -14.499 27.418 10.316 1.00 92.25 102 LYS A C 1
ATOM 834 O O . LYS A 1 102 ? -13.899 26.958 9.346 1.00 92.25 102 LYS A O 1
ATOM 839 N N . ARG A 1 103 ? -14.289 26.989 11.567 1.00 92.94 103 ARG A N 1
ATOM 840 C CA . ARG A 1 103 ? -13.373 25.885 11.900 1.00 92.94 103 ARG A CA 1
ATOM 841 C C . ARG A 1 103 ? -13.862 24.572 11.288 1.00 92.94 103 ARG A C 1
ATOM 843 O O . ARG A 1 103 ? -13.073 23.887 10.650 1.00 92.94 103 ARG A O 1
ATOM 850 N N . GLU A 1 104 ? -15.144 24.261 11.427 1.00 93.38 104 GLU A N 1
ATOM 851 C CA . GLU A 1 104 ? -15.740 23.041 10.883 1.00 93.38 104 GLU A CA 1
ATOM 852 C C . GLU A 1 104 ? -15.629 22.987 9.354 1.00 93.38 104 GLU A C 1
ATOM 854 O O . GLU A 1 104 ? -15.118 22.011 8.808 1.00 93.38 104 GLU A O 1
ATOM 859 N N . LYS A 1 105 ? -15.974 24.080 8.658 1.00 94.38 105 LYS A N 1
ATOM 860 C CA . LYS A 1 105 ? -15.790 24.181 7.201 1.00 94.38 105 LYS A CA 1
ATOM 861 C C . LYS A 1 105 ? -14.332 23.983 6.783 1.00 94.38 105 LYS A C 1
ATOM 863 O O . LYS A 1 105 ? -14.062 23.284 5.812 1.00 94.38 105 LYS A O 1
ATOM 868 N N . ALA A 1 106 ? -13.379 24.567 7.514 1.00 93.94 106 ALA A N 1
ATOM 869 C CA . ALA A 1 106 ? -11.958 24.385 7.219 1.00 93.94 106 ALA A CA 1
ATOM 870 C C . ALA A 1 106 ? -11.513 22.921 7.388 1.00 93.94 106 ALA A C 1
ATOM 872 O O . ALA A 1 106 ? -10.735 22.422 6.573 1.00 93.94 106 ALA A O 1
ATOM 873 N N . ILE A 1 107 ? -12.031 22.222 8.404 1.00 94.31 107 ILE A N 1
ATOM 874 C CA . ILE A 1 107 ? -11.779 20.790 8.612 1.00 94.31 107 ILE A CA 1
ATOM 875 C C . ILE A 1 107 ? -12.371 19.976 7.456 1.00 94.31 107 ILE A C 1
ATOM 877 O O . ILE A 1 107 ? -11.658 19.161 6.873 1.00 94.31 107 ILE A O 1
ATOM 881 N N . GLN A 1 108 ? -13.620 20.236 7.065 1.00 94.19 108 GLN A N 1
ATOM 882 C CA . GLN A 1 108 ? -14.271 19.537 5.950 1.00 94.19 108 GLN A CA 1
ATOM 883 C C . GLN A 1 108 ? -13.493 19.709 4.636 1.00 94.19 108 GLN A C 1
ATOM 885 O O . GLN A 1 108 ? -13.191 18.723 3.964 1.00 94.19 108 GLN A O 1
ATOM 890 N N . VAL A 1 109 ? -13.073 20.936 4.305 1.00 95.31 109 VAL A N 1
ATOM 891 C CA . VAL A 1 109 ? -12.251 21.209 3.111 1.00 95.31 109 VAL A CA 1
ATOM 892 C C . VAL A 1 109 ? -10.904 20.480 3.181 1.00 95.31 109 VAL A C 1
ATOM 894 O O . VAL A 1 109 ? -10.442 19.923 2.182 1.00 95.31 109 VAL A O 1
ATOM 897 N N . ALA A 1 110 ? -10.266 20.437 4.354 1.00 94.25 110 ALA A N 1
ATOM 898 C CA . ALA A 1 110 ? -9.008 19.716 4.533 1.00 94.25 110 ALA A CA 1
ATOM 899 C C . ALA A 1 110 ? -9.176 18.196 4.352 1.00 94.25 110 ALA A C 1
ATOM 901 O O . ALA A 1 110 ? -8.330 17.563 3.713 1.00 94.25 110 ALA A O 1
ATOM 902 N N . VAL A 1 111 ? -10.267 17.618 4.864 1.00 94.94 111 VAL A N 1
ATOM 903 C CA . VAL A 1 111 ? -10.608 16.197 4.686 1.00 94.94 111 VAL A CA 1
ATOM 904 C C . VAL A 1 111 ? -10.865 15.887 3.212 1.00 94.94 111 VAL A C 1
ATOM 906 O O . VAL A 1 111 ? -10.248 14.968 2.674 1.00 94.94 111 VAL A O 1
ATOM 909 N N . GLN A 1 112 ? -11.674 16.698 2.525 1.00 94.94 112 GLN A N 1
ATOM 910 C CA . GLN A 1 112 ? -11.952 16.532 1.093 1.00 94.94 112 GLN A CA 1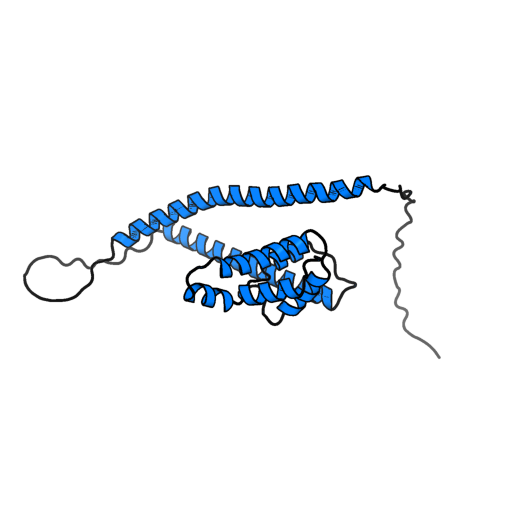
ATOM 911 C C . GLN A 1 112 ? -10.675 16.612 0.246 1.00 94.94 112 GLN A C 1
ATOM 913 O O . GLN A 1 112 ? -10.444 15.758 -0.610 1.00 94.94 112 GLN A O 1
ATOM 918 N N . LYS A 1 113 ? -9.790 17.578 0.523 1.00 95.25 113 LYS A N 1
ATOM 919 C CA . LYS A 1 113 ? -8.497 17.706 -0.171 1.00 95.25 113 LYS A CA 1
ATOM 920 C C . LYS A 1 113 ? -7.576 16.508 0.082 1.00 95.25 113 LYS A C 1
ATOM 922 O O . LYS A 1 113 ? -6.838 16.075 -0.806 1.00 95.25 113 LYS A O 1
ATOM 927 N N . LYS A 1 114 ? -7.598 15.949 1.293 1.00 93.75 114 LYS A N 1
ATOM 928 C CA . LYS A 1 114 ? -6.840 14.733 1.606 1.00 93.75 114 LYS A CA 1
ATOM 929 C C . LYS A 1 114 ? -7.407 13.535 0.841 1.00 93.75 114 LYS A C 1
ATOM 931 O O . LYS A 1 114 ? -6.630 12.775 0.270 1.00 93.75 114 LYS A O 1
ATOM 936 N N . GLN A 1 115 ? -8.728 13.411 0.763 1.00 93.62 115 GLN A N 1
ATOM 937 C CA . GLN A 1 115 ? -9.373 12.319 0.040 1.00 93.62 115 GLN A CA 1
ATOM 938 C C . GLN A 1 115 ? -9.115 12.396 -1.466 1.00 93.62 115 GLN A C 1
ATOM 940 O O . GLN A 1 115 ? -8.686 11.413 -2.066 1.00 93.62 115 GLN A O 1
ATOM 945 N N . SER A 1 116 ? -9.268 13.575 -2.072 1.00 94.75 116 SER A N 1
ATOM 946 C CA . SER A 1 116 ? -8.973 13.755 -3.495 1.00 94.75 116 SER A CA 1
ATOM 947 C C . SER A 1 116 ? -7.502 13.490 -3.809 1.00 94.75 116 SER A C 1
ATOM 949 O O . SER A 1 116 ? -7.189 12.873 -4.825 1.00 94.75 116 SER A O 1
ATOM 951 N N . SER A 1 117 ? -6.573 13.884 -2.933 1.00 94.81 117 SER A N 1
ATOM 952 C CA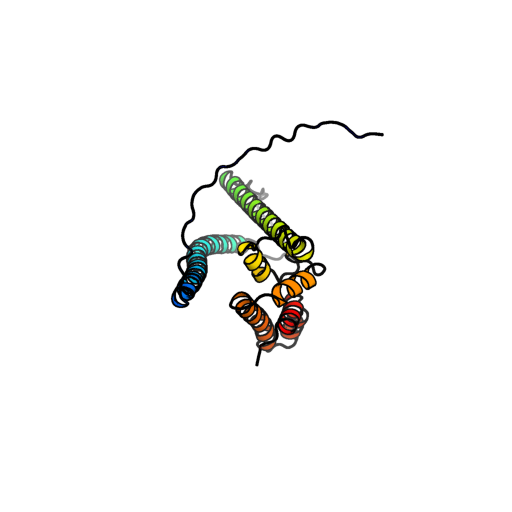 . SER A 1 117 ? -5.153 13.566 -3.133 1.00 94.81 117 SER A CA 1
ATOM 953 C C . SER A 1 117 ? -4.844 12.068 -2.984 1.00 94.81 117 SER A C 1
ATOM 955 O O . SER A 1 117 ? -4.038 11.560 -3.765 1.00 94.81 117 SER A O 1
ATOM 957 N N . ARG A 1 118 ? -5.519 11.340 -2.076 1.00 93.50 118 ARG A N 1
ATOM 958 C CA . ARG A 1 118 ? -5.441 9.866 -1.981 1.00 93.50 118 ARG A CA 1
ATOM 959 C C . ARG A 1 118 ? -5.919 9.199 -3.272 1.00 93.50 118 ARG A C 1
ATOM 961 O O . ARG A 1 118 ? -5.174 8.398 -3.827 1.00 93.50 118 ARG A O 1
ATOM 968 N N . ILE A 1 119 ? -7.096 9.576 -3.777 1.00 95.31 119 ILE A N 1
ATOM 969 C CA . ILE A 1 119 ? -7.668 9.016 -5.017 1.00 95.31 119 ILE A CA 1
ATOM 970 C C . ILE A 1 119 ? -6.743 9.279 -6.212 1.00 95.31 119 ILE A C 1
ATOM 972 O O . ILE A 1 119 ? -6.419 8.364 -6.963 1.00 95.31 119 ILE A O 1
ATOM 976 N N . ASN A 1 120 ? -6.233 10.505 -6.346 1.00 96.50 120 ASN A N 1
ATOM 977 C CA . ASN A 1 120 ? -5.281 10.843 -7.406 1.00 96.50 120 ASN A CA 1
ATOM 978 C C . ASN A 1 120 ? -3.986 10.017 -7.318 1.00 96.50 120 ASN A C 1
ATOM 980 O O . ASN A 1 120 ? -3.418 9.635 -8.341 1.00 96.50 120 ASN A O 1
ATOM 984 N N . ALA A 1 121 ? -3.473 9.768 -6.108 1.00 95.88 121 ALA A N 1
ATOM 985 C CA . ALA A 1 121 ? -2.275 8.954 -5.922 1.00 95.88 121 ALA A CA 1
ATOM 986 C C . ALA A 1 121 ? -2.519 7.490 -6.315 1.00 95.88 121 ALA A C 1
ATOM 988 O O . ALA A 1 121 ? -1.686 6.924 -7.026 1.00 95.88 121 ALA A O 1
ATOM 989 N N . MET A 1 122 ? -3.674 6.943 -5.923 1.00 96.00 122 MET A N 1
ATOM 990 C CA . MET A 1 122 ? -4.135 5.608 -6.301 1.00 96.00 122 MET A CA 1
ATOM 991 C C . MET A 1 122 ? -4.238 5.468 -7.817 1.00 96.00 122 MET A C 1
ATOM 993 O O . MET A 1 122 ? -3.540 4.643 -8.396 1.00 96.00 122 MET A O 1
ATOM 997 N N . GLN A 1 123 ? -5.007 6.329 -8.485 1.00 96.50 123 GLN A N 1
ATOM 998 C CA . GLN A 1 123 ? -5.188 6.273 -9.941 1.00 96.50 123 GLN A CA 1
ATOM 999 C C . GLN A 1 123 ? -3.857 6.304 -10.698 1.00 96.50 123 GLN A C 1
ATOM 1001 O O . GLN A 1 123 ? -3.645 5.526 -11.626 1.00 96.50 123 GLN A O 1
ATOM 1006 N N . LYS A 1 124 ? -2.923 7.161 -10.275 1.00 97.31 124 LYS A N 1
ATOM 1007 C CA . LYS A 1 124 ? -1.599 7.231 -10.901 1.00 97.31 124 LYS A CA 1
ATOM 1008 C C . LYS A 1 124 ? -0.764 5.973 -10.662 1.00 97.31 124 LYS A C 1
ATOM 1010 O O . LYS A 1 124 ? -0.012 5.588 -11.548 1.00 97.31 124 LYS A O 1
ATOM 1015 N N . ALA A 1 125 ? -0.869 5.341 -9.494 1.00 96.88 125 ALA A N 1
ATOM 1016 C CA . ALA A 1 125 ? -0.176 4.085 -9.215 1.00 96.88 125 ALA A CA 1
ATOM 1017 C C . ALA A 1 125 ? -0.758 2.911 -10.018 1.00 96.88 125 ALA A C 1
ATOM 1019 O O . ALA A 1 125 ? 0.001 2.101 -10.546 1.00 96.88 125 ALA A O 1
ATOM 1020 N N . LEU A 1 126 ? -2.083 2.859 -10.176 1.00 95.75 126 LEU A N 1
ATOM 1021 C CA . LEU A 1 126 ? -2.746 1.854 -11.010 1.00 95.75 126 LEU A CA 1
ATOM 1022 C C . LEU A 1 126 ? -2.401 2.044 -12.495 1.00 95.75 126 LEU A C 1
ATOM 1024 O O . LEU A 1 126 ? -2.072 1.077 -13.177 1.00 95.75 126 LEU A O 1
ATOM 1028 N N . ASN A 1 127 ? -2.387 3.289 -12.985 1.00 96.81 127 ASN A N 1
ATOM 1029 C CA . ASN A 1 127 ? -1.966 3.577 -14.356 1.00 96.81 127 ASN A CA 1
ATOM 1030 C C . ASN A 1 127 ? -0.489 3.221 -14.586 1.00 96.81 127 ASN A C 1
ATOM 1032 O O . ASN A 1 127 ? -0.154 2.591 -15.581 1.00 96.81 127 ASN A O 1
ATOM 1036 N N . TYR A 1 128 ? 0.388 3.552 -13.633 1.00 97.50 128 TYR A N 1
ATOM 1037 C CA . TYR A 1 128 ? 1.801 3.163 -13.675 1.00 97.50 128 TYR A CA 1
ATOM 1038 C C . TYR A 1 128 ? 1.981 1.650 -13.855 1.00 97.50 128 TYR A C 1
ATOM 1040 O O . TYR A 1 128 ? 2.806 1.214 -14.658 1.00 97.50 128 TYR A O 1
ATOM 1048 N N . LEU A 1 129 ? 1.185 0.855 -13.140 1.00 96.81 129 LEU A N 1
ATOM 1049 C CA . LEU A 1 129 ? 1.218 -0.599 -13.228 1.00 96.81 129 LEU A CA 1
ATOM 1050 C C . LEU A 1 129 ? 0.643 -1.117 -14.556 1.00 96.81 129 LEU A C 1
ATOM 1052 O O . LEU A 1 129 ? 1.208 -2.024 -15.165 1.00 96.81 129 LEU A O 1
ATOM 1056 N N . SER A 1 130 ? -0.433 -0.500 -15.046 1.00 96.00 130 SER A N 1
ATOM 1057 C CA . SER A 1 130 ? -0.979 -0.809 -16.371 1.00 96.00 130 SER A CA 1
ATOM 1058 C C . SER A 1 130 ? 0.036 -0.523 -17.483 1.00 96.00 130 SER A C 1
ATOM 1060 O O . SER A 1 130 ? 0.261 -1.375 -18.341 1.00 96.00 130 SER A O 1
ATOM 1062 N N . MET A 1 131 ? 0.719 0.627 -17.438 1.00 96.94 131 MET A N 1
ATOM 1063 C CA . MET A 1 131 ? 1.785 0.971 -18.385 1.00 96.94 131 MET A CA 1
ATOM 1064 C C . MET A 1 131 ? 2.967 0.007 -18.292 1.00 96.94 131 MET A C 1
ATOM 1066 O O . MET A 1 131 ? 3.520 -0.375 -19.319 1.00 96.94 131 MET A O 1
ATOM 1070 N N . TRP A 1 132 ? 3.350 -0.406 -17.080 1.00 97.25 132 TRP A N 1
ATOM 1071 C CA . TRP A 1 132 ? 4.406 -1.400 -16.887 1.00 97.25 132 TRP A CA 1
ATOM 1072 C C . TRP A 1 132 ? 4.087 -2.715 -17.610 1.00 97.25 132 TRP A C 1
ATOM 1074 O O . TRP A 1 132 ? 4.967 -3.268 -18.271 1.00 97.25 132 TRP A O 1
ATOM 1084 N N . LYS A 1 133 ? 2.833 -3.177 -17.519 1.00 96.19 133 LYS A N 1
ATOM 1085 C CA . LYS A 1 133 ? 2.384 -4.447 -18.099 1.00 96.19 133 LYS A CA 1
ATOM 1086 C C . LYS A 1 133 ? 2.163 -4.385 -19.611 1.00 96.19 133 LYS A C 1
ATOM 1088 O O . LYS A 1 133 ? 2.575 -5.301 -20.314 1.00 96.19 133 LYS A O 1
ATOM 1093 N N . HIS A 1 134 ? 1.512 -3.331 -20.105 1.00 96.00 134 HIS A N 1
ATOM 1094 C CA . HIS A 1 134 ? 1.039 -3.263 -21.494 1.00 96.00 134 HIS A CA 1
ATOM 1095 C C . HIS A 1 134 ? 1.925 -2.401 -22.407 1.00 96.00 134 HIS A C 1
ATOM 1097 O O . HIS A 1 134 ? 2.002 -2.660 -23.604 1.00 96.00 134 HIS A O 1
ATOM 1103 N N . SER A 1 135 ? 2.631 -1.410 -21.855 1.00 95.81 135 SER A N 1
ATOM 1104 C CA . SER A 1 135 ? 3.381 -0.397 -22.617 1.00 95.81 135 SER A CA 1
ATOM 1105 C C . SER A 1 135 ? 4.814 -0.258 -22.103 1.00 95.81 135 SER A C 1
ATOM 1107 O O . SER A 1 135 ? 5.275 0.825 -21.727 1.00 95.81 135 SER A O 1
ATOM 1109 N N . ARG A 1 136 ? 5.557 -1.372 -22.095 1.00 94.69 136 ARG A N 1
ATOM 1110 C CA . ARG A 1 136 ? 6.884 -1.446 -21.463 1.00 94.69 136 ARG A CA 1
ATOM 1111 C C . ARG A 1 136 ? 7.917 -0.462 -22.031 1.00 94.69 136 ARG A C 1
ATOM 1113 O O . ARG A 1 136 ? 8.814 -0.061 -21.288 1.00 94.69 136 ARG A O 1
ATOM 1120 N N . ASN A 1 137 ? 7.769 -0.067 -23.298 1.00 95.81 137 ASN A N 1
ATOM 1121 C CA . ASN A 1 137 ? 8.640 0.882 -24.005 1.00 95.81 137 ASN A CA 1
ATOM 1122 C C . ASN A 1 137 ? 8.472 2.330 -23.517 1.00 95.81 137 ASN A C 1
ATOM 1124 O O . ASN A 1 137 ? 9.437 3.089 -23.475 1.00 95.81 137 ASN A O 1
ATOM 1128 N N . GLU A 1 138 ? 7.250 2.713 -23.146 1.00 95.00 138 GLU A N 1
ATOM 1129 C CA . GLU A 1 138 ? 6.925 4.057 -22.650 1.00 95.00 138 GLU A CA 1
ATOM 1130 C C . GLU A 1 138 ? 7.036 4.149 -21.128 1.00 95.00 138 GLU A C 1
ATOM 1132 O O . GLU A 1 138 ? 7.132 5.242 -20.560 1.00 95.00 138 GLU A O 1
ATOM 1137 N N . TRP A 1 139 ? 7.034 2.996 -20.458 1.00 97.06 139 TRP A N 1
ATOM 1138 C CA . TRP A 1 139 ? 7.157 2.917 -19.018 1.00 97.06 139 TRP A CA 1
ATOM 1139 C C . TRP A 1 139 ? 8.502 3.460 -18.540 1.00 97.06 139 TRP A C 1
ATOM 1141 O O . TRP A 1 139 ? 9.582 3.018 -18.944 1.00 97.06 139 TRP A O 1
ATOM 1151 N N . LYS A 1 140 ? 8.423 4.395 -17.598 1.00 96.38 140 LYS A N 1
ATOM 1152 C CA . LYS A 1 140 ? 9.569 4.939 -16.876 1.00 96.38 140 LYS A CA 1
ATOM 1153 C C . LYS A 1 140 ? 9.408 4.598 -15.412 1.00 96.38 140 LYS A C 1
ATOM 1155 O O . LYS A 1 140 ? 8.318 4.716 -14.862 1.00 96.38 140 LYS A O 1
ATOM 1160 N N . PHE A 1 141 ? 10.504 4.202 -14.779 1.00 95.88 141 PHE A N 1
ATOM 1161 C CA . PHE A 1 141 ? 10.494 3.896 -13.360 1.00 95.88 141 PHE A CA 1
ATOM 1162 C C . PHE A 1 141 ? 10.139 5.148 -12.542 1.00 95.88 141 PHE A C 1
ATOM 1164 O O . PHE A 1 141 ? 10.875 6.135 -12.538 1.00 95.88 141 PHE A O 1
ATOM 1171 N N . GLU A 1 142 ? 9.020 5.093 -11.819 1.00 96.38 142 GLU A N 1
ATOM 1172 C CA . GLU A 1 142 ? 8.577 6.146 -10.908 1.00 96.38 142 GLU A CA 1
ATOM 1173 C C . GLU A 1 142 ? 8.680 5.643 -9.465 1.00 96.38 142 GLU A C 1
ATOM 1175 O O . GLU A 1 142 ? 7.748 5.042 -8.924 1.00 96.38 142 GLU A O 1
ATOM 1180 N N . LYS A 1 143 ? 9.802 5.943 -8.799 1.00 94.69 143 LYS A N 1
ATOM 1181 C CA . LYS A 1 143 ? 10.065 5.518 -7.409 1.00 94.69 143 LYS A CA 1
ATOM 1182 C C . LYS A 1 143 ? 8.914 5.855 -6.453 1.00 94.69 143 LYS A C 1
ATOM 1184 O O . LYS A 1 143 ? 8.548 5.042 -5.613 1.00 94.69 143 LYS A O 1
ATOM 1189 N N . LEU A 1 144 ? 8.297 7.030 -6.602 1.00 96.50 144 LEU A N 1
ATOM 1190 C CA . LEU A 1 144 ? 7.165 7.444 -5.765 1.00 96.50 144 LEU A CA 1
ATOM 1191 C C . LEU A 1 144 ? 5.928 6.552 -5.948 1.00 96.50 144 LEU A C 1
ATOM 1193 O O . LEU A 1 144 ? 5.199 6.339 -4.982 1.00 96.50 144 LEU A O 1
ATOM 1197 N N . ARG A 1 145 ? 5.694 6.013 -7.153 1.00 97.00 145 ARG A N 1
ATOM 1198 C CA . ARG A 1 145 ? 4.601 5.061 -7.413 1.00 97.00 145 ARG A CA 1
ATOM 1199 C C . ARG A 1 145 ? 4.906 3.712 -6.801 1.00 97.00 145 ARG A C 1
ATOM 1201 O O . ARG A 1 145 ? 4.035 3.152 -6.150 1.00 97.00 145 ARG A O 1
ATOM 1208 N N . GLN A 1 146 ? 6.146 3.241 -6.929 1.00 96.38 146 GLN A N 1
ATOM 1209 C CA . GLN A 1 146 ? 6.576 2.004 -6.282 1.00 96.38 146 GLN A CA 1
ATOM 1210 C C . GLN A 1 146 ? 6.424 2.087 -4.758 1.00 96.38 146 GLN A C 1
ATOM 1212 O O . GLN A 1 146 ? 5.826 1.197 -4.165 1.00 96.38 146 GLN A O 1
ATOM 1217 N N . ILE A 1 147 ? 6.893 3.171 -4.130 1.00 96.31 147 ILE A N 1
ATOM 1218 C CA . ILE A 1 147 ? 6.727 3.385 -2.684 1.00 96.31 147 ILE A CA 1
ATOM 1219 C C . ILE A 1 147 ? 5.241 3.405 -2.314 1.00 96.31 147 ILE A C 1
ATOM 1221 O O . ILE A 1 147 ? 4.844 2.760 -1.347 1.00 96.31 147 ILE A O 1
ATOM 1225 N N . TRP A 1 148 ? 4.406 4.099 -3.095 1.00 97.44 148 TRP A N 1
ATOM 1226 C CA . TRP A 1 148 ? 2.964 4.131 -2.852 1.00 97.44 148 TRP A CA 1
ATOM 1227 C C . TRP A 1 148 ? 2.342 2.731 -2.926 1.00 97.44 148 TRP A C 1
ATOM 1229 O O . TRP A 1 148 ? 1.583 2.367 -2.031 1.00 97.44 148 TRP A O 1
ATOM 1239 N N . LEU A 1 149 ? 2.698 1.929 -3.934 1.00 97.00 149 LEU A N 1
ATOM 1240 C CA . LEU A 1 149 ? 2.240 0.544 -4.058 1.00 97.00 149 LEU A CA 1
ATOM 1241 C C . LEU A 1 149 ? 2.684 -0.283 -2.847 1.00 97.00 149 LEU A C 1
ATOM 1243 O O . LEU A 1 149 ? 1.852 -0.929 -2.226 1.00 97.00 149 LEU A O 1
ATOM 1247 N N . MET A 1 150 ? 3.953 -0.193 -2.438 1.00 95.88 150 MET A N 1
ATOM 1248 C CA . MET A 1 150 ? 4.462 -0.903 -1.256 1.00 95.88 150 MET A CA 1
ATOM 1249 C C . MET A 1 150 ? 3.745 -0.499 0.040 1.00 95.88 150 MET A C 1
ATOM 1251 O O . MET A 1 150 ? 3.606 -1.308 0.957 1.00 95.88 150 MET A O 1
ATOM 1255 N N . ASP A 1 151 ? 3.350 0.766 0.170 1.00 95.00 151 ASP A N 1
ATOM 1256 C CA . ASP A 1 151 ? 2.657 1.285 1.352 1.00 95.00 151 ASP A CA 1
ATOM 1257 C C . ASP A 1 151 ? 1.186 0.882 1.424 1.00 95.00 151 ASP A C 1
ATOM 1259 O O . ASP A 1 151 ? 0.661 0.777 2.530 1.00 95.00 151 ASP A O 1
ATOM 1263 N N . ASN A 1 152 ? 0.543 0.628 0.284 1.00 95.50 152 ASN A N 1
ATOM 1264 C CA . ASN A 1 152 ? -0.896 0.374 0.210 1.00 95.50 152 ASN A CA 1
ATOM 1265 C C . ASN A 1 152 ? -1.251 -1.031 -0.315 1.00 95.50 152 ASN A C 1
ATOM 1267 O O . ASN A 1 152 ? -2.424 -1.342 -0.471 1.00 95.50 152 ASN A O 1
ATOM 1271 N N . LEU A 1 153 ? -0.258 -1.893 -0.561 1.00 94.56 153 LEU A N 1
ATOM 1272 C CA . LEU A 1 153 ? -0.436 -3.232 -1.136 1.00 94.56 153 LEU A CA 1
ATOM 1273 C C . LEU A 1 153 ? -1.442 -4.107 -0.379 1.00 94.56 153 LEU A C 1
ATOM 1275 O O . LEU A 1 153 ? -2.217 -4.857 -0.969 1.00 94.56 153 LEU A O 1
ATOM 1279 N N . LEU A 1 154 ? -1.400 -4.013 0.945 1.00 93.88 154 LEU A N 1
ATOM 1280 C CA . LEU A 1 154 ? -2.130 -4.886 1.862 1.00 93.88 154 LEU A CA 1
ATOM 1281 C C . LEU A 1 154 ? -3.520 -4.322 2.205 1.00 93.88 154 LEU A C 1
ATOM 1283 O O . LEU A 1 154 ? -4.272 -4.971 2.921 1.00 93.88 154 LEU A O 1
ATOM 1287 N N . ASP A 1 155 ? -3.847 -3.131 1.692 1.00 93.38 155 ASP A N 1
ATOM 1288 C CA . ASP A 1 155 ? -5.115 -2.430 1.895 1.00 93.38 155 ASP A CA 1
ATOM 1289 C C . ASP A 1 155 ? -6.051 -2.664 0.698 1.00 93.38 155 ASP A C 1
ATOM 1291 O O . ASP A 1 155 ? -5.704 -2.355 -0.449 1.00 93.38 155 ASP A O 1
ATOM 1295 N N . GLU A 1 156 ? -7.236 -3.213 0.958 1.00 93.25 156 GLU A N 1
ATOM 1296 C CA . GLU A 1 156 ? -8.242 -3.504 -0.072 1.00 93.25 156 GLU A CA 1
ATOM 1297 C C . GLU A 1 156 ? -8.798 -2.221 -0.700 1.00 93.25 156 GLU A C 1
ATOM 1299 O O . GLU A 1 156 ? -8.916 -2.128 -1.922 1.00 93.25 156 GLU A O 1
ATOM 1304 N N . ASP A 1 157 ? -9.022 -1.188 0.115 1.00 91.62 157 ASP A N 1
ATOM 1305 C CA . ASP A 1 157 ? -9.581 0.092 -0.333 1.00 91.62 157 ASP A CA 1
ATOM 1306 C C . ASP A 1 157 ? -8.665 0.821 -1.323 1.00 91.62 157 ASP A C 1
ATOM 1308 O O . ASP A 1 157 ? -9.106 1.641 -2.132 1.00 91.62 157 ASP A O 1
ATOM 1312 N N . SER A 1 158 ? -7.358 0.582 -1.213 1.00 93.25 158 SER A N 1
ATOM 1313 C CA . SER A 1 158 ? -6.350 1.243 -2.038 1.00 93.25 158 SER A CA 1
ATOM 1314 C C . SER A 1 158 ? -6.016 0.460 -3.298 1.00 93.25 158 SER A C 1
ATOM 1316 O O . SER A 1 158 ? -5.741 1.061 -4.338 1.00 93.25 158 SER A O 1
ATOM 1318 N N . ILE A 1 159 ? -5.978 -0.868 -3.207 1.00 94.88 159 ILE A N 1
ATOM 1319 C CA . ILE A 1 159 ? -5.687 -1.748 -4.336 1.00 94.88 159 ILE A CA 1
ATOM 1320 C C . ILE A 1 159 ? -6.814 -2.771 -4.408 1.00 94.88 159 ILE A C 1
ATOM 1322 O O . ILE A 1 159 ? -6.867 -3.635 -3.539 1.00 94.88 159 ILE A O 1
ATOM 1326 N N . PRO A 1 160 ? -7.674 -2.718 -5.435 1.00 95.31 160 PRO A N 1
ATOM 1327 C CA . PRO A 1 160 ? -8.707 -3.723 -5.642 1.00 95.31 160 PRO A CA 1
ATOM 1328 C C . PRO A 1 160 ? -8.109 -5.118 -5.845 1.00 95.31 160 PRO A C 1
ATOM 1330 O O . PRO A 1 160 ? -7.052 -5.259 -6.468 1.00 95.31 160 PRO A O 1
ATOM 1333 N N . ASP A 1 161 ? -8.822 -6.153 -5.401 1.00 94.44 161 ASP A N 1
ATOM 1334 C CA . ASP A 1 161 ? -8.402 -7.554 -5.556 1.00 94.44 161 ASP A CA 1
ATOM 1335 C C . ASP A 1 161 ? -8.142 -7.952 -7.016 1.00 94.44 161 ASP A C 1
ATOM 1337 O O . ASP A 1 161 ? -7.263 -8.763 -7.290 1.00 94.44 161 ASP A O 1
ATOM 1341 N N . THR A 1 162 ? -8.837 -7.334 -7.973 1.00 94.94 162 THR A N 1
ATOM 1342 C CA . THR A 1 162 ? -8.632 -7.577 -9.410 1.00 94.94 162 THR A CA 1
ATOM 1343 C C . THR A 1 162 ? -7.253 -7.142 -9.903 1.00 94.94 162 THR A C 1
ATOM 1345 O O . THR A 1 162 ? -6.717 -7.734 -10.837 1.00 94.94 162 THR A O 1
ATOM 1348 N N . ILE A 1 163 ? -6.666 -6.114 -9.284 1.00 95.12 163 ILE A N 1
ATOM 1349 C CA . ILE A 1 163 ? -5.366 -5.551 -9.673 1.00 95.12 163 ILE A CA 1
ATOM 1350 C C . ILE A 1 163 ? -4.242 -6.130 -8.810 1.00 95.12 163 ILE A C 1
ATOM 1352 O O . ILE A 1 163 ? -3.087 -6.141 -9.228 1.00 95.12 163 ILE A O 1
ATOM 1356 N N . PHE A 1 164 ? -4.554 -6.646 -7.621 1.00 96.31 164 PHE A N 1
ATOM 1357 C CA . PHE A 1 164 ? -3.562 -7.173 -6.689 1.00 96.31 164 PHE A CA 1
ATOM 1358 C C . PHE A 1 164 ? -2.591 -8.210 -7.305 1.00 96.31 164 PHE A C 1
ATOM 1360 O O . PHE A 1 164 ? -1.382 -8.031 -7.127 1.00 96.31 164 PHE A O 1
ATOM 1367 N N . PRO A 1 165 ? -3.031 -9.208 -8.104 1.00 95.75 165 PRO A N 1
ATOM 1368 C CA . PRO A 1 165 ? -2.117 -10.133 -8.783 1.00 95.75 165 PRO A CA 1
ATOM 1369 C C . PRO A 1 165 ? -1.103 -9.432 -9.694 1.00 95.75 165 PRO A C 1
ATOM 1371 O O . PRO A 1 165 ? 0.068 -9.800 -9.719 1.00 95.75 165 PRO A O 1
ATOM 1374 N N . LEU A 1 166 ? -1.524 -8.369 -10.387 1.00 95.94 166 LEU A N 1
ATOM 1375 C CA . LEU A 1 166 ? -0.642 -7.578 -11.245 1.00 95.94 166 LEU A CA 1
ATOM 1376 C C . LEU A 1 166 ? 0.431 -6.844 -10.427 1.00 95.94 166 LEU A C 1
ATOM 1378 O O . LEU A 1 166 ? 1.564 -6.674 -10.878 1.00 95.94 166 LEU A O 1
ATOM 1382 N N . VAL A 1 167 ? 0.086 -6.409 -9.211 1.00 96.12 167 VAL A N 1
ATOM 1383 C CA . VAL A 1 167 ? 1.041 -5.764 -8.302 1.00 96.12 167 VAL A CA 1
ATOM 1384 C C . VAL A 1 167 ? 2.064 -6.777 -7.785 1.00 96.12 167 VAL A C 1
ATOM 1386 O O . VAL A 1 167 ? 3.243 -6.440 -7.672 1.00 96.12 167 VAL A O 1
ATOM 1389 N N . LEU A 1 168 ? 1.633 -8.008 -7.489 1.00 96.00 168 LEU A N 1
ATOM 1390 C CA . LEU A 1 168 ? 2.535 -9.088 -7.087 1.00 96.00 168 LEU A CA 1
ATOM 1391 C C . LEU A 1 168 ? 3.537 -9.421 -8.193 1.00 96.00 168 LEU A C 1
ATOM 1393 O O . LEU A 1 168 ? 4.732 -9.439 -7.919 1.00 96.00 168 LEU A O 1
ATOM 1397 N N . GLU A 1 169 ? 3.072 -9.572 -9.434 1.00 95.81 169 GLU A N 1
ATOM 1398 C CA . GLU A 1 169 ? 3.937 -9.817 -10.597 1.00 95.81 169 GLU A CA 1
ATOM 1399 C C . GLU A 1 169 ? 4.986 -8.701 -10.774 1.00 95.81 169 GLU A C 1
ATOM 1401 O O . GLU A 1 169 ? 6.160 -8.950 -11.049 1.00 95.81 169 GLU A O 1
ATOM 1406 N N . TYR A 1 170 ? 4.592 -7.443 -10.550 1.00 96.00 170 TYR A N 1
ATOM 1407 C CA . TYR A 1 170 ? 5.527 -6.318 -10.578 1.00 96.00 170 TYR A CA 1
ATOM 1408 C C . TYR A 1 170 ? 6.610 -6.415 -9.494 1.00 96.00 170 TYR A C 1
ATOM 1410 O O . TYR A 1 170 ? 7.783 -6.117 -9.751 1.00 96.00 170 TYR A O 1
ATOM 1418 N N . PHE A 1 171 ? 6.236 -6.811 -8.275 1.00 95.25 171 PHE A N 1
ATOM 1419 C CA . PHE A 1 171 ? 7.181 -6.929 -7.165 1.00 95.25 171 PHE A CA 1
ATOM 1420 C C . PHE A 1 171 ? 8.026 -8.198 -7.200 1.00 95.25 171 PHE A C 1
ATOM 1422 O O . PHE A 1 171 ? 9.136 -8.165 -6.674 1.00 95.25 171 PHE A O 1
ATOM 1429 N N . GLU A 1 172 ? 7.577 -9.257 -7.866 1.00 93.44 172 GLU A N 1
ATOM 1430 C CA . GLU A 1 172 ? 8.374 -10.460 -8.125 1.00 93.44 172 GLU A CA 1
ATOM 1431 C C . GLU A 1 172 ? 9.683 -10.115 -8.858 1.00 93.44 172 GLU A C 1
ATOM 1433 O O . GLU A 1 172 ? 10.767 -10.568 -8.489 1.00 93.44 172 GLU A O 1
ATOM 1438 N N . GLY A 1 173 ? 9.611 -9.207 -9.836 1.00 90.31 173 GLY A N 1
ATOM 1439 C CA . GLY A 1 173 ? 10.786 -8.698 -10.550 1.00 90.31 173 GLY A CA 1
ATOM 1440 C C . GLY A 1 173 ? 11.632 -7.684 -9.766 1.00 90.31 173 GLY A C 1
ATOM 1441 O O . GLY A 1 173 ? 12.705 -7.286 -10.234 1.00 90.31 173 GLY A O 1
ATOM 1442 N N . CYS A 1 174 ? 11.179 -7.228 -8.593 1.00 91.69 174 CYS A N 1
ATOM 1443 C CA . CYS A 1 174 ? 11.888 -6.230 -7.795 1.00 91.69 174 CYS A CA 1
ATOM 1444 C C . CYS A 1 174 ? 12.972 -6.879 -6.919 1.00 91.69 174 CYS A C 1
ATOM 1446 O O . CYS A 1 174 ? 12.751 -7.878 -6.241 1.00 91.69 174 CYS A O 1
ATOM 1448 N N . LYS A 1 175 ? 14.158 -6.262 -6.878 1.00 89.19 175 LYS A N 1
ATOM 1449 C CA . LYS A 1 175 ? 15.308 -6.738 -6.091 1.00 89.19 175 LYS A CA 1
ATOM 1450 C C . LYS A 1 175 ? 15.774 -5.692 -5.075 1.00 89.19 175 LYS A C 1
ATOM 1452 O O . LYS A 1 175 ? 15.441 -4.511 -5.181 1.00 89.19 175 LYS A O 1
ATOM 1457 N N . GLY A 1 176 ? 16.558 -6.140 -4.095 1.00 90.69 176 GLY A N 1
ATOM 1458 C CA . GLY A 1 176 ? 17.156 -5.294 -3.059 1.00 90.69 176 GLY A CA 1
AT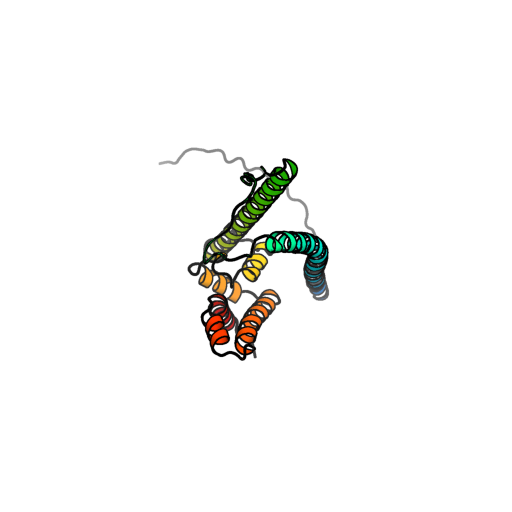OM 1459 C C . GLY A 1 176 ? 16.140 -4.763 -2.045 1.00 90.69 176 GLY A C 1
ATOM 1460 O O . GLY A 1 176 ? 15.186 -5.450 -1.682 1.00 90.69 176 GLY A O 1
ATOM 1461 N N . MET A 1 177 ? 16.321 -3.510 -1.620 1.00 91.56 177 MET A N 1
ATOM 1462 C CA . MET A 1 177 ? 15.590 -2.905 -0.497 1.00 91.56 177 MET A CA 1
ATOM 1463 C C . MET A 1 177 ? 14.060 -2.943 -0.646 1.00 91.56 177 MET A C 1
ATOM 1465 O O . MET A 1 177 ? 13.342 -3.100 0.338 1.00 91.56 177 MET A O 1
ATOM 1469 N N . ALA A 1 178 ? 13.534 -2.821 -1.870 1.00 91.88 178 ALA A N 1
ATOM 1470 C CA . ALA A 1 178 ? 12.091 -2.905 -2.097 1.00 91.88 178 ALA A CA 1
ATOM 1471 C C . ALA A 1 178 ? 11.528 -4.278 -1.680 1.00 91.88 178 ALA A C 1
ATOM 1473 O O . ALA A 1 178 ? 10.493 -4.341 -1.013 1.00 91.88 178 ALA A O 1
ATOM 1474 N N . ARG A 1 179 ? 12.242 -5.361 -2.013 1.00 93.31 179 ARG A N 1
ATOM 1475 C CA . ARG A 1 179 ? 11.884 -6.733 -1.627 1.00 93.31 179 ARG A CA 1
ATOM 1476 C C . ARG A 1 179 ? 12.003 -6.916 -0.117 1.00 93.31 179 ARG A C 1
ATOM 1478 O O . ARG A 1 179 ? 11.050 -7.365 0.504 1.00 93.31 179 ARG A O 1
ATOM 1485 N N . GLU A 1 180 ? 13.106 -6.479 0.490 1.00 93.38 180 GLU A N 1
ATOM 1486 C CA . GLU A 1 180 ? 13.315 -6.582 1.946 1.00 93.38 180 GLU A CA 1
ATOM 1487 C C . GLU A 1 180 ? 12.219 -5.882 2.761 1.00 93.38 180 GLU A C 1
ATOM 1489 O O . GLU A 1 180 ? 11.713 -6.427 3.744 1.00 93.38 180 GLU A O 1
ATOM 1494 N N . VAL A 1 181 ? 11.817 -4.676 2.350 1.00 93.88 181 VAL A N 1
ATOM 1495 C CA . VAL A 1 181 ? 10.758 -3.922 3.034 1.00 93.88 181 VAL A CA 1
ATOM 1496 C C . VAL A 1 181 ? 9.402 -4.615 2.889 1.00 93.88 181 VAL A C 1
ATOM 1498 O O . VAL A 1 181 ? 8.628 -4.628 3.846 1.00 93.88 181 VAL A O 1
ATOM 1501 N N . LEU A 1 182 ? 9.102 -5.188 1.720 1.00 94.94 182 LEU A N 1
ATOM 1502 C CA . LEU A 1 182 ? 7.868 -5.946 1.501 1.00 94.94 182 LEU A CA 1
ATOM 1503 C C . LEU A 1 182 ? 7.832 -7.236 2.320 1.00 94.94 182 LEU A C 1
ATOM 1505 O O . LEU A 1 182 ? 6.824 -7.495 2.974 1.00 94.94 182 LEU A O 1
ATOM 1509 N N . LEU A 1 183 ? 8.937 -7.984 2.349 1.00 94.19 183 LEU A N 1
ATOM 1510 C CA . LEU A 1 183 ? 9.087 -9.175 3.186 1.00 94.19 183 LEU A CA 1
ATOM 1511 C C . LEU A 1 183 ? 8.854 -8.840 4.655 1.00 94.19 183 LEU A C 1
ATOM 1513 O O . LEU A 1 183 ? 8.015 -9.461 5.302 1.00 94.19 183 LEU A O 1
ATOM 1517 N N . ARG A 1 184 ? 9.516 -7.794 5.163 1.00 94.25 184 ARG A N 1
ATOM 1518 C CA . ARG A 1 184 ? 9.333 -7.342 6.546 1.00 94.25 184 ARG A CA 1
ATOM 1519 C C . ARG A 1 184 ? 7.880 -6.971 6.832 1.00 94.25 184 ARG A C 1
ATOM 1521 O O . ARG A 1 184 ? 7.338 -7.412 7.835 1.00 94.25 184 ARG A O 1
ATOM 1528 N N . LYS A 1 185 ? 7.232 -6.211 5.941 1.00 94.12 185 LYS A N 1
ATOM 1529 C CA . LYS A 1 185 ? 5.813 -5.847 6.086 1.00 94.12 185 LYS A CA 1
ATOM 1530 C C . LYS A 1 185 ? 4.899 -7.073 6.111 1.00 94.12 185 LYS A C 1
ATOM 1532 O O . LYS A 1 185 ? 3.988 -7.113 6.932 1.00 94.12 185 LYS A O 1
ATOM 1537 N N . GLY A 1 186 ? 5.129 -8.047 5.230 1.00 93.94 186 GLY A N 1
ATOM 1538 C CA . GLY A 1 186 ? 4.363 -9.292 5.193 1.00 93.94 186 GLY A CA 1
ATOM 1539 C C . GLY A 1 186 ? 4.552 -10.114 6.469 1.00 93.94 186 GLY A C 1
ATOM 1540 O O . GLY A 1 186 ? 3.573 -10.471 7.122 1.00 93.94 186 GLY A O 1
ATOM 1541 N N . MET A 1 187 ? 5.805 -10.331 6.876 1.00 93.88 187 MET A N 1
ATOM 1542 C CA . MET A 1 187 ? 6.153 -11.050 8.107 1.00 93.88 187 MET A CA 1
ATOM 1543 C C . MET A 1 187 ? 5.602 -10.361 9.356 1.00 93.88 187 MET A C 1
ATOM 1545 O O . MET A 1 187 ? 5.093 -11.033 10.242 1.00 93.88 187 MET A O 1
ATOM 1549 N N . ASP A 1 188 ? 5.646 -9.029 9.428 1.00 93.81 188 ASP A N 1
ATOM 1550 C CA . ASP A 1 188 ? 5.097 -8.273 10.556 1.00 93.81 188 ASP A CA 1
ATOM 1551 C C . ASP A 1 188 ? 3.583 -8.480 10.718 1.00 93.81 188 ASP A C 1
ATOM 1553 O O . ASP A 1 188 ? 3.083 -8.421 11.840 1.00 93.81 188 ASP A O 1
ATOM 1557 N N . ILE A 1 189 ? 2.839 -8.693 9.627 1.00 92.62 189 ILE A N 1
ATOM 1558 C CA . ILE A 1 189 ? 1.401 -8.997 9.698 1.00 92.62 189 ILE A CA 1
ATOM 1559 C C . ILE A 1 189 ? 1.170 -10.420 10.191 1.00 92.62 189 ILE A C 1
ATOM 1561 O O . ILE A 1 189 ? 0.310 -10.619 11.045 1.00 92.62 189 ILE A O 1
ATOM 1565 N N . ILE A 1 190 ? 1.942 -11.383 9.685 1.00 92.12 190 ILE A N 1
ATOM 1566 C CA . ILE A 1 190 ? 1.830 -12.780 10.116 1.00 92.12 190 ILE A CA 1
ATOM 1567 C C . ILE A 1 190 ? 2.199 -12.910 11.593 1.00 92.12 190 ILE A C 1
ATOM 1569 O O . ILE A 1 190 ? 1.403 -13.422 12.371 1.00 92.12 190 ILE A O 1
ATOM 1573 N N . ARG A 1 191 ? 3.325 -12.324 12.007 1.00 92.38 191 ARG A N 1
ATOM 1574 C CA . ARG A 1 191 ? 3.772 -12.330 13.403 1.00 92.38 191 ARG A CA 1
ATOM 1575 C C . ARG A 1 191 ? 2.731 -11.716 14.342 1.00 92.38 191 ARG A C 1
ATOM 1577 O O . ARG A 1 191 ? 2.483 -12.244 15.413 1.00 92.38 191 ARG A O 1
ATOM 1584 N N . LYS A 1 192 ? 2.072 -10.621 13.942 1.00 89.44 192 LYS A N 1
ATOM 1585 C CA . LYS A 1 192 ? 0.982 -10.021 14.736 1.00 89.44 192 LYS A CA 1
ATOM 1586 C C . LYS A 1 192 ? -0.248 -10.914 14.860 1.00 89.44 192 LYS A C 1
ATOM 1588 O O . LYS A 1 192 ? -1.000 -10.731 15.811 1.00 89.44 192 LYS A O 1
ATOM 1593 N N . ALA A 1 193 ? -0.494 -11.789 13.888 1.00 88.38 193 ALA A N 1
ATOM 1594 C CA . ALA A 1 193 ? -1.553 -12.782 13.995 1.00 88.38 193 ALA A CA 1
ATOM 1595 C C . ALA A 1 193 ? -1.177 -13.833 15.050 1.00 88.38 193 ALA A C 1
ATOM 1597 O O . ALA A 1 193 ? -1.973 -14.089 15.940 1.00 88.38 193 ALA A O 1
ATOM 1598 N N . GLU A 1 194 ? 0.063 -14.329 15.003 1.00 87.00 194 GLU A N 1
ATOM 1599 C CA . GLU A 1 194 ? 0.595 -15.370 15.900 1.00 87.00 194 GLU A CA 1
ATOM 1600 C C . GLU A 1 194 ? 0.826 -14.889 17.346 1.00 87.00 194 GLU A C 1
ATOM 1602 O O . GLU A 1 194 ? 0.684 -15.649 18.297 1.00 87.00 194 GLU A O 1
ATOM 1607 N N . GLU A 1 195 ? 1.199 -13.620 17.545 1.00 87.06 195 GLU A N 1
ATOM 1608 C CA . GLU A 1 195 ? 1.433 -13.043 18.879 1.00 87.06 195 GLU A CA 1
ATOM 1609 C C . GLU A 1 195 ? 0.137 -12.894 19.700 1.00 87.06 195 GLU A C 1
ATOM 1611 O O . GLU A 1 195 ? 0.194 -12.711 20.923 1.00 87.06 195 GLU A O 1
ATOM 1616 N N . LYS A 1 196 ? -1.037 -12.945 19.058 1.00 82.12 196 LYS A N 1
ATOM 1617 C CA . LYS A 1 196 ? -2.315 -12.866 19.765 1.00 82.12 196 LYS A CA 1
ATOM 1618 C C . LYS A 1 196 ? -2.639 -14.209 20.409 1.00 82.12 196 LYS A C 1
ATOM 1620 O O . LYS A 1 196 ? -2.828 -15.201 19.731 1.00 82.12 196 LYS A O 1
ATOM 1625 N N . LYS A 1 197 ? -2.744 -14.204 21.740 1.00 69.50 197 LYS A N 1
ATOM 1626 C CA . LYS A 1 197 ? -3.026 -15.400 22.551 1.00 69.50 197 LYS A CA 1
ATOM 1627 C C . LYS A 1 197 ? -4.504 -15.795 22.598 1.00 69.50 197 LYS A C 1
ATOM 1629 O O . LYS A 1 197 ? -4.806 -16.899 23.031 1.00 69.50 197 LYS A O 1
ATOM 1634 N N . ASP A 1 198 ? -5.406 -14.900 22.196 1.00 79.44 198 ASP A N 1
ATOM 1635 C CA . ASP A 1 198 ? -6.842 -15.181 22.179 1.00 79.44 198 ASP A CA 1
ATOM 1636 C C . ASP A 1 198 ? -7.229 -15.765 20.816 1.00 79.44 198 ASP A C 1
ATOM 1638 O O . ASP A 1 198 ? -7.159 -15.065 19.800 1.00 79.44 198 ASP A O 1
ATOM 1642 N N . GLU A 1 199 ? -7.685 -17.019 20.803 1.00 74.19 199 GLU A N 1
ATOM 1643 C CA . GLU A 1 199 ? -8.020 -17.761 19.577 1.00 74.19 199 GLU A CA 1
ATOM 1644 C C . GLU A 1 199 ? -9.059 -17.031 18.700 1.00 74.19 199 GLU A C 1
ATOM 1646 O O . GLU A 1 199 ? -8.979 -17.055 17.472 1.00 74.19 199 GLU A O 1
ATOM 1651 N N . GLU A 1 200 ? -10.030 -16.326 19.292 1.00 77.75 200 GLU A N 1
ATOM 1652 C CA . GLU A 1 200 ? -11.029 -15.549 18.537 1.00 77.75 200 GLU A CA 1
ATOM 1653 C C . GLU A 1 200 ? -10.403 -14.362 17.787 1.00 77.75 200 GLU A C 1
ATOM 1655 O O . GLU A 1 200 ? -10.690 -14.138 16.607 1.00 77.75 200 GLU A O 1
ATOM 1660 N N . ASN A 1 201 ? -9.494 -13.638 18.446 1.00 78.31 201 ASN A N 1
ATOM 1661 C CA . ASN A 1 201 ? -8.817 -12.474 17.876 1.00 78.31 201 ASN A CA 1
ATOM 1662 C C . ASN A 1 201 ? -7.768 -12.870 16.825 1.00 78.31 201 ASN A C 1
ATOM 1664 O O . ASN A 1 201 ? -7.519 -12.112 15.882 1.00 78.31 201 ASN A O 1
ATOM 1668 N N . GLU A 1 202 ? -7.127 -14.026 16.997 1.00 80.56 202 GLU A N 1
ATOM 1669 C CA . GLU A 1 202 ? -6.230 -14.618 16.002 1.00 80.56 202 GLU A CA 1
ATOM 1670 C C . GLU A 1 202 ? -7.011 -14.990 14.733 1.00 80.56 202 GLU A C 1
ATOM 1672 O O . GLU A 1 202 ? -6.660 -14.562 13.627 1.00 80.56 202 GLU A O 1
ATOM 1677 N N . ASN A 1 203 ? -8.135 -15.695 14.893 1.00 84.00 203 ASN A N 1
ATOM 1678 C CA . ASN A 1 203 ? -9.002 -16.094 13.786 1.00 84.00 203 ASN A CA 1
ATOM 1679 C C . ASN A 1 203 ? -9.539 -14.896 12.986 1.00 84.00 203 ASN A C 1
ATOM 1681 O O . ASN A 1 203 ? -9.666 -14.979 11.759 1.00 84.00 203 ASN A O 1
ATOM 1685 N N . GLU A 1 204 ? -9.841 -13.775 13.644 1.00 87.19 204 GLU A N 1
ATOM 1686 C CA . GLU A 1 204 ? -10.245 -12.538 12.969 1.00 87.19 204 GLU A CA 1
ATOM 1687 C C . GLU A 1 204 ? -9.114 -11.966 12.096 1.00 87.19 204 GLU A C 1
ATOM 1689 O O . GLU A 1 204 ? -9.336 -11.628 10.928 1.00 87.19 204 GLU A O 1
ATOM 1694 N N . ILE A 1 205 ? -7.879 -11.920 12.614 1.00 85.44 205 ILE A N 1
ATOM 1695 C CA . ILE A 1 205 ? -6.724 -11.442 11.840 1.00 85.44 205 ILE A CA 1
ATOM 1696 C C . ILE A 1 205 ? -6.458 -12.354 10.648 1.00 85.44 205 ILE A C 1
ATOM 1698 O O . ILE A 1 205 ? -6.253 -11.849 9.544 1.00 85.44 205 ILE A O 1
ATOM 1702 N N . ILE A 1 206 ? -6.484 -13.673 10.833 1.00 88.62 206 ILE A N 1
ATOM 1703 C CA . ILE A 1 206 ? -6.231 -14.637 9.752 1.00 88.62 206 ILE A CA 1
ATOM 1704 C C . ILE A 1 206 ? -7.268 -14.487 8.629 1.00 88.62 206 ILE A C 1
ATOM 1706 O O . ILE A 1 206 ? -6.941 -14.592 7.442 1.00 88.62 206 ILE A O 1
ATOM 1710 N N . LYS A 1 207 ? -8.525 -14.193 8.982 1.00 91.00 207 LYS A N 1
ATOM 1711 C CA . LYS A 1 207 ? -9.597 -13.941 8.007 1.00 91.00 207 LYS A CA 1
ATOM 1712 C C . LYS A 1 207 ? -9.451 -12.596 7.294 1.00 91.00 207 LYS A C 1
ATOM 1714 O O . LYS A 1 207 ? -9.992 -12.457 6.190 1.00 91.00 207 LYS A O 1
ATOM 1719 N N . SER A 1 208 ? -8.716 -11.644 7.874 1.00 93.44 208 SER A N 1
ATOM 1720 C CA . SER A 1 208 ? -8.498 -10.322 7.289 1.00 93.44 208 SER A CA 1
ATOM 1721 C C . SER A 1 208 ? -7.811 -10.396 5.922 1.00 93.44 208 SER A C 1
ATOM 1723 O O . SER A 1 208 ? -6.948 -11.235 5.649 1.00 93.44 208 SER A O 1
ATOM 1725 N N . ILE A 1 209 ? -8.178 -9.468 5.042 1.00 94.19 209 ILE A N 1
ATOM 1726 C CA . ILE A 1 209 ? -7.633 -9.397 3.681 1.00 94.19 209 ILE A CA 1
ATOM 1727 C C . ILE A 1 209 ? -6.148 -9.046 3.707 1.00 94.19 209 ILE A C 1
ATOM 1729 O O . ILE A 1 209 ? -5.365 -9.614 2.946 1.00 94.19 209 ILE A O 1
ATOM 1733 N N . ALA A 1 210 ? -5.737 -8.191 4.644 1.00 94.31 210 ALA A N 1
ATOM 1734 C CA . ALA A 1 210 ? -4.338 -7.843 4.846 1.00 94.31 210 ALA A CA 1
ATOM 1735 C C . ALA A 1 210 ? -3.473 -9.080 5.140 1.00 94.31 210 ALA A C 1
ATOM 1737 O O . ALA A 1 210 ? -2.392 -9.210 4.566 1.00 94.31 210 ALA A O 1
ATOM 1738 N N . TYR A 1 211 ? -3.958 -10.012 5.970 1.00 95.12 211 TYR A N 1
ATOM 1739 C CA . TYR A 1 211 ? -3.259 -11.269 6.253 1.00 95.12 211 TYR A CA 1
ATOM 1740 C C . TYR A 1 211 ? -3.181 -12.173 5.017 1.00 95.12 211 TYR A C 1
ATOM 1742 O O . TYR A 1 211 ? -2.100 -12.647 4.663 1.00 95.12 211 TYR A O 1
ATOM 1750 N N . LYS A 1 212 ? -4.298 -12.358 4.299 1.00 95.38 212 LYS A N 1
ATOM 1751 C CA . LYS A 1 212 ? -4.330 -13.158 3.060 1.00 95.38 212 LYS A CA 1
ATOM 1752 C C . LYS A 1 212 ? -3.340 -12.632 2.019 1.00 95.38 212 LYS A C 1
ATOM 1754 O O . LYS A 1 212 ? -2.542 -13.402 1.482 1.00 95.38 212 LYS A O 1
ATOM 1759 N N . ARG A 1 213 ? -3.336 -11.315 1.795 1.00 96.25 213 ARG A N 1
ATOM 1760 C CA . ARG A 1 213 ? -2.409 -10.645 0.874 1.00 96.25 213 ARG A CA 1
ATOM 1761 C C . ARG A 1 213 ? -0.962 -10.722 1.345 1.00 96.25 213 ARG A C 1
ATOM 1763 O O . ARG A 1 213 ? -0.078 -10.939 0.522 1.00 96.25 213 ARG A O 1
ATOM 1770 N N . ALA A 1 214 ? -0.703 -10.585 2.647 1.00 95.44 214 ALA A N 1
ATOM 1771 C CA . ALA A 1 214 ? 0.636 -10.753 3.211 1.00 95.44 214 ALA A CA 1
ATOM 1772 C C . ALA A 1 214 ? 1.168 -12.170 2.971 1.00 95.44 214 ALA A C 1
ATOM 1774 O O . ALA A 1 214 ? 2.313 -12.336 2.555 1.00 95.44 214 ALA A O 1
ATOM 1775 N N . ARG A 1 215 ? 0.323 -13.189 3.150 1.00 94.88 215 ARG A N 1
ATOM 1776 C CA . ARG A 1 215 ? 0.680 -14.581 2.864 1.00 94.88 215 ARG A CA 1
ATOM 1777 C C . ARG A 1 215 ? 0.999 -14.794 1.384 1.00 94.88 215 ARG A C 1
ATOM 1779 O O . ARG A 1 215 ? 2.030 -15.379 1.075 1.00 94.88 215 ARG A O 1
ATOM 1786 N N . GLN A 1 216 ? 0.164 -14.281 0.479 1.00 95.25 216 GLN A N 1
ATOM 1787 C CA . GLN A 1 216 ? 0.420 -14.343 -0.967 1.00 95.25 216 GLN A CA 1
ATOM 1788 C C . GLN A 1 216 ? 1.717 -13.616 -1.351 1.00 95.25 216 GLN A C 1
ATOM 1790 O O . GLN A 1 216 ? 2.505 -14.129 -2.139 1.00 95.25 216 GLN A O 1
ATOM 1795 N N . LEU A 1 217 ? 1.979 -12.453 -0.751 1.00 95.12 217 LEU A N 1
ATOM 1796 C CA . LEU A 1 217 ? 3.211 -11.697 -0.961 1.00 95.12 217 LEU A CA 1
ATOM 1797 C C . LEU A 1 217 ? 4.456 -12.504 -0.574 1.00 95.12 217 LEU A C 1
ATOM 1799 O O . LEU A 1 217 ? 5.410 -12.537 -1.343 1.00 95.12 217 LEU A O 1
ATOM 1803 N N . LEU A 1 218 ? 4.452 -13.156 0.591 1.00 93.69 218 LEU A N 1
ATOM 1804 C CA . LEU A 1 218 ? 5.584 -13.979 1.035 1.00 93.69 218 LEU A CA 1
ATOM 1805 C C . LEU A 1 218 ? 5.744 -15.268 0.219 1.00 93.69 218 LEU A C 1
ATOM 1807 O O . LEU A 1 218 ? 6.848 -15.785 0.112 1.00 93.69 218 LEU A O 1
ATOM 1811 N N . GLN A 1 219 ? 4.664 -15.781 -0.373 1.00 93.00 219 GLN A N 1
ATOM 1812 C CA . GLN A 1 219 ? 4.742 -16.909 -1.306 1.00 93.00 219 GLN A CA 1
ATOM 1813 C C . GLN A 1 219 ? 5.410 -16.510 -2.628 1.00 93.00 219 GLN A C 1
ATOM 1815 O O . GLN A 1 219 ? 6.219 -17.270 -3.150 1.00 93.00 219 GLN A O 1
ATOM 1820 N N . VAL A 1 220 ? 5.089 -15.323 -3.155 1.00 92.94 220 VAL A N 1
ATOM 1821 C CA . VAL A 1 220 ? 5.667 -14.796 -4.407 1.00 92.94 220 VAL A CA 1
ATOM 1822 C C . VAL A 1 220 ? 7.090 -14.280 -4.215 1.00 92.94 220 VAL A C 1
ATOM 1824 O O . VAL A 1 220 ? 7.898 -14.319 -5.139 1.00 92.94 220 VAL A O 1
ATOM 1827 N N . LEU A 1 221 ? 7.421 -13.807 -3.015 1.00 90.31 221 LEU A N 1
ATOM 1828 C CA . LEU A 1 221 ? 8.765 -13.380 -2.650 1.00 90.31 221 LEU A CA 1
ATOM 1829 C C . LEU A 1 221 ? 9.373 -14.404 -1.684 1.00 90.31 221 LEU A C 1
ATOM 1831 O O . LEU A 1 221 ? 9.385 -14.141 -0.482 1.00 90.31 221 LEU A O 1
ATOM 1835 N N . PRO A 1 222 ? 9.907 -15.545 -2.161 1.00 79.56 222 PRO A N 1
ATOM 1836 C CA . PRO A 1 222 ? 10.626 -16.463 -1.293 1.00 79.56 222 PRO A CA 1
ATOM 1837 C C . PRO A 1 222 ? 11.735 -15.730 -0.546 1.00 79.56 222 PRO A C 1
ATOM 1839 O O . PRO A 1 222 ? 12.382 -14.829 -1.084 1.00 79.56 222 PRO A O 1
ATOM 1842 N N . THR A 1 223 ? 11.982 -16.092 0.701 1.00 76.44 223 THR A N 1
ATOM 1843 C CA . THR A 1 223 ? 13.276 -15.798 1.307 1.00 76.44 223 THR A CA 1
ATOM 1844 C C . THR A 1 223 ? 14.264 -16.765 0.679 1.00 76.44 223 THR A C 1
ATOM 1846 O O . THR A 1 223 ? 14.066 -17.972 0.799 1.00 76.44 223 THR A O 1
ATOM 1849 N N . ASP A 1 224 ? 15.271 -16.257 -0.029 1.00 63.94 224 ASP A N 1
ATOM 1850 C CA . ASP A 1 224 ? 16.396 -17.087 -0.454 1.00 63.94 224 ASP A CA 1
ATOM 1851 C C . ASP A 1 224 ? 17.084 -17.536 0.855 1.00 63.94 224 ASP A C 1
ATOM 1853 O O . ASP A 1 224 ? 17.715 -16.718 1.529 1.00 63.94 224 ASP A O 1
ATOM 1857 N N . ILE A 1 225 ? 16.798 -18.770 1.288 1.00 43.47 225 ILE A N 1
ATOM 1858 C CA . ILE A 1 225 ? 17.399 -19.438 2.457 1.00 43.47 225 ILE A CA 1
ATOM 1859 C C . ILE A 1 225 ? 18.748 -20.009 2.038 1.00 43.47 225 ILE A C 1
ATOM 1861 O O . ILE A 1 225 ? 18.802 -20.614 0.942 1.00 43.47 225 ILE A O 1
#

Radius of gyration: 29.67 Å; chains: 1; bounding box: 81×51×106 Å

InterPro domains:
  IPR019327 WKF domain [PF10180] (127-186)

Sequence (225 aa):
MDTESAIKVEFRQFEKRNGVKRKKIGDASMNNYYQTDKEFQENIIQKKQIGKKKRKSTVQEIEDSLKQLEQVSNVPADVNIKKEDTNENAKIPKKPSKRQLKREKAIQVAVQKKQSSRINAMQKALNYLSMWKHSRNEWKFEKLRQIWLMDNLLDEDSIPDTIFPLVLEYFEGCKGMAREVLLRKGMDIIRKAEEKKDEENENEIIKSIAYKRARQLLQVLPTDI

Foldseek 3Di:
DDDDDDDDDDPDDDDDDDDDDPDDDDPVPVVVVVVVVVVVVVVVVVVVVVVCVVVVVVVVVVVVVVVVVVVPPDDDDDDDDDDDDDDDDDPDPDDDDPVVVVVVVVVVVVVVVVVVVLVVLLVVLLVLLVCVPPVVPPRDDDVSSLVVCLVCLLPCVSAPPVCNVSSLVVCLPDDDPSLVSLLVQLVVLVVVLVPDPDPVSSVVSCPRSSNVSSVVSCVS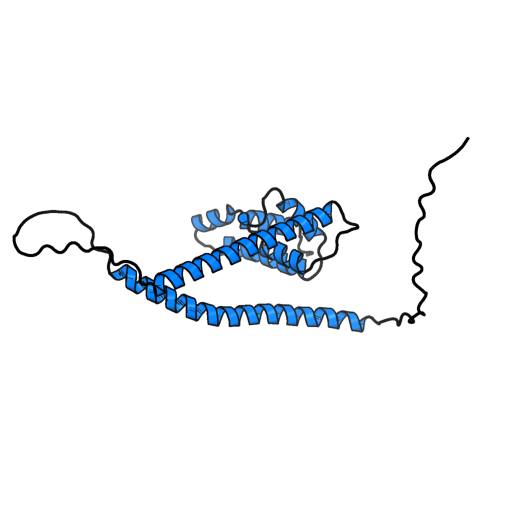RDDPD

Secondary structure (DSSP, 8-state):
-----------------PPPP-----GGGTHHHHHHHHHHHHHHHHHHHHHHHHHHHHHHHHHHHHHHHHTTS------------------PPPPPPHHHHHHHHHHHHHHHHHHHHHHHHHHHHHHHHHHHHH-TTT----HHHHHHHHHHTT-TTTS-TTTHHHHHHHHHT--THHHHHHHHHHHHHHHHHHT---HHHHHHHHHSHHHHHHHHHHHHS----

Organism: NCBI:txid488582

pLDDT: mean 71.03, std 25.89, range [27.95, 97.5]